Protein AF-A0A7C5GJJ8-F1 (afdb_monomer)

Secondary structure (DSSP, 8-state):
-TTHHHHHHHHHHHHHHHHHHHHHHHTTTPPP--HHHHHH-HHHHHHHTT--SHHHHHHHHHHTT----SSHHHHHHHHHHHHHHHHHHHHHSS-HHHHHHHHHHHHHHHHHHHHHHHHHHHHTT--HHHHHHHS----SS--HHHHHHHHH-SSHHHHHHHGGGSTTHHHHHHHHTTT-TT-HHHHHHHHHHHHHHHHHHHHHHTTTTTHHHHHHHHHHHHHHHHHHHHHHHHHTT--HHHHHHH----

Nearest PDB structures (foldseek):
  6m0s-assembly1_B  TM=6.388E-01  e=1.794E-02  Saccharomyces cerevisiae S288C
  6pe4-assembly1_D  TM=6.635E-01  e=3.041E-02  Saccharomyces cerevisiae S288C
  8eau-assembly1_d  TM=6.033E-01  e=2.235E-02  Saccharomyces cerevisiae
  8eat-assembly1_d  TM=5.951E-01  e=2.551E-02  Saccharomyces cerevisiae

Sequence (250 aa):
EISKPFVNAYINVLIVEELIKAIRSTLRGFYPDITVLKEISPEIAKNIENVREYGSLRTKLIESGIVIPEEPIEAERTLMMNAIEKLKESSRLVDERISNAITEFVLHYKDFNNILLILRGKALGLESSYIESLTLGEGMYLNKWMLHRLSEAGSIDEIMTELQGTPYGKELRNISTAKKGRDLSIIEAAIMRAFFKTIIALEHKYSLTVGPLLRYLISCRLELRNLRLMAYGIAEELPRERLMDLAIYG

Solvent-accessible surface area (backbone atoms only — not comparable to full-atom values): 13297 Å² total; per-residue (Å²): 116,71,59,48,52,43,53,56,23,49,52,45,40,54,52,42,51,48,49,43,49,28,48,58,27,12,74,70,61,32,60,34,80,41,75,66,35,51,76,80,38,45,70,62,26,68,65,41,52,87,35,34,43,49,70,60,40,49,52,45,34,40,77,72,73,44,82,65,60,89,51,66,70,55,24,45,42,50,45,50,45,54,28,51,50,42,40,57,53,19,28,75,71,32,56,73,86,39,18,58,60,47,49,52,47,51,22,48,50,37,35,53,50,36,52,54,49,40,55,48,31,55,75,70,68,52,56,38,71,58,37,44,71,61,47,79,60,66,27,72,81,34,41,69,70,51,46,47,53,50,25,61,40,92,43,73,69,49,37,52,56,70,34,50,89,44,78,44,14,68,43,46,56,66,36,56,78,65,78,53,67,79,43,64,65,46,51,54,31,28,49,50,39,25,49,50,50,52,41,52,55,46,17,68,76,30,59,93,57,51,15,56,58,53,41,48,58,52,47,55,52,44,50,54,51,41,53,52,51,50,55,50,31,64,76,67,68,52,55,68,68,60,53,58,58,50,47,69,78,133

Mean predicted aligned error: 4.07 Å

pLDDT: mean 92.64, std 7.67, range [53.31, 98.44]

Structure (mmCIF, N/CA/C/O backbone):
data_AF-A0A7C5GJJ8-F1
#
_entry.id   AF-A0A7C5GJJ8-F1
#
loop_
_atom_site.group_PDB
_atom_site.id
_atom_site.type_symbol
_atom_site.label_atom_id
_atom_site.label_alt_id
_atom_site.label_comp_id
_atom_site.label_asym_id
_atom_site.label_entity_id
_atom_site.label_seq_id
_atom_site.pdbx_PDB_ins_code
_atom_site.Cartn_x
_atom_site.Cartn_y
_atom_site.Cartn_z
_atom_site.occupancy
_atom_site.B_iso_or_equiv
_atom_site.auth_seq_id
_atom_site.auth_comp_id
_atom_site.auth_asym_id
_atom_site.auth_atom_id
_atom_site.pdbx_PDB_model_num
ATOM 1 N N . GLU A 1 1 ? 26.302 -2.331 -4.236 1.00 64.25 1 GLU A N 1
ATOM 2 C CA . GLU A 1 1 ? 26.245 -0.887 -3.903 1.00 64.25 1 GLU A CA 1
ATOM 3 C C . GLU A 1 1 ? 25.338 -0.084 -4.833 1.00 64.25 1 GLU A C 1
ATOM 5 O O . GLU A 1 1 ? 24.596 0.747 -4.333 1.00 64.25 1 GLU A O 1
ATOM 10 N N . ILE A 1 2 ? 25.312 -0.384 -6.138 1.00 71.31 2 ILE A N 1
ATOM 11 C CA . ILE A 1 2 ? 24.581 0.392 -7.159 1.00 71.31 2 ILE A CA 1
ATOM 12 C C . ILE A 1 2 ? 23.066 0.532 -6.886 1.00 71.31 2 ILE A C 1
ATOM 14 O O . ILE A 1 2 ? 22.493 1.585 -7.131 1.00 71.31 2 ILE A O 1
ATOM 18 N N . SER A 1 3 ? 22.402 -0.484 -6.325 1.00 83.69 3 SER A N 1
ATOM 19 C CA . SER A 1 3 ? 20.968 -0.429 -5.982 1.00 83.69 3 SER A CA 1
ATOM 20 C C . SER A 1 3 ? 20.676 0.006 -4.538 1.00 83.69 3 SER A C 1
ATOM 22 O O . SER A 1 3 ? 19.517 0.019 -4.126 1.00 83.69 3 SER A O 1
ATOM 24 N N . LYS A 1 4 ? 21.695 0.356 -3.740 1.00 89.75 4 LYS A N 1
ATOM 25 C CA . LYS A 1 4 ? 21.539 0.655 -2.303 1.00 89.75 4 LYS A CA 1
ATOM 26 C C . LYS A 1 4 ? 20.559 1.807 -2.022 1.00 89.75 4 LYS A C 1
ATOM 28 O O . LYS A 1 4 ? 19.727 1.629 -1.131 1.00 89.75 4 LYS A O 1
ATOM 33 N N . PRO A 1 5 ? 20.572 2.935 -2.767 1.00 92.88 5 PRO A N 1
ATOM 34 C CA . PRO A 1 5 ? 19.576 3.992 -2.579 1.00 92.88 5 PRO A CA 1
ATOM 35 C C . PRO A 1 5 ? 18.141 3.482 -2.758 1.00 92.88 5 PRO A C 1
ATOM 37 O O . PRO A 1 5 ? 17.268 3.793 -1.950 1.00 92.88 5 PRO A O 1
ATOM 40 N N . PHE A 1 6 ? 17.917 2.639 -3.770 1.00 93.19 6 PHE A N 1
ATOM 41 C CA . PHE A 1 6 ? 16.614 2.039 -4.045 1.00 93.19 6 PHE A CA 1
ATOM 42 C C . PHE A 1 6 ? 16.168 1.078 -2.944 1.00 93.19 6 PHE A C 1
ATOM 44 O O . PHE A 1 6 ? 15.039 1.170 -2.472 1.00 93.19 6 PHE A O 1
ATOM 51 N N . VAL A 1 7 ? 17.052 0.183 -2.492 1.00 93.19 7 VAL A N 1
ATOM 52 C CA . VAL A 1 7 ? 16.729 -0.768 -1.416 1.00 93.19 7 VAL A CA 1
ATOM 53 C C . VAL A 1 7 ? 16.360 -0.028 -0.129 1.00 93.19 7 VAL A C 1
ATOM 55 O O . VAL A 1 7 ? 15.365 -0.373 0.503 1.00 93.19 7 VAL A O 1
ATOM 58 N N . ASN A 1 8 ? 17.087 1.035 0.226 1.00 93.62 8 ASN A N 1
ATOM 59 C CA . ASN A 1 8 ? 16.765 1.859 1.395 1.00 93.62 8 ASN A CA 1
ATOM 60 C C . ASN A 1 8 ? 15.397 2.548 1.260 1.00 93.62 8 ASN A C 1
ATOM 62 O O . ASN A 1 8 ? 14.612 2.561 2.209 1.00 93.62 8 ASN A O 1
ATOM 66 N N . ALA A 1 9 ? 15.084 3.086 0.078 1.00 95.62 9 ALA A N 1
ATOM 67 C CA . ALA A 1 9 ? 13.770 3.662 -0.190 1.00 95.62 9 ALA A CA 1
ATOM 68 C C . ALA A 1 9 ? 12.658 2.598 -0.132 1.00 95.62 9 ALA A C 1
ATOM 70 O O . ALA A 1 9 ? 11.594 2.850 0.428 1.00 95.62 9 ALA A O 1
ATOM 71 N N . TYR A 1 10 ? 12.914 1.383 -0.620 1.00 95.62 10 TYR A N 1
ATOM 72 C CA . TYR A 1 10 ? 11.963 0.276 -0.540 1.00 95.62 10 TYR A CA 1
ATOM 73 C C . TYR A 1 10 ? 11.738 -0.213 0.901 1.00 95.62 10 TYR A C 1
ATOM 75 O O . TYR A 1 10 ? 10.608 -0.516 1.271 1.00 95.62 10 TYR A O 1
ATOM 83 N N . ILE A 1 11 ? 12.762 -0.219 1.761 1.00 94.88 11 ILE A N 1
ATOM 84 C CA . ILE A 1 11 ? 12.575 -0.478 3.201 1.00 94.88 11 ILE A CA 1
ATOM 85 C C . ILE A 1 11 ? 11.625 0.562 3.811 1.00 94.88 11 ILE A C 1
ATOM 87 O O . ILE A 1 11 ? 10.749 0.204 4.596 1.00 94.88 11 ILE A O 1
ATOM 91 N N . ASN A 1 12 ? 11.730 1.836 3.414 1.00 95.88 12 ASN A N 1
ATOM 92 C CA . ASN A 1 12 ? 10.794 2.860 3.874 1.00 95.88 12 ASN A CA 1
ATOM 93 C C . ASN A 1 12 ? 9.343 2.577 3.441 1.00 95.88 12 ASN A C 1
ATOM 95 O O . ASN A 1 12 ? 8.435 2.814 4.233 1.00 95.88 12 ASN A O 1
ATOM 99 N N . VAL A 1 13 ? 9.126 2.006 2.251 1.00 96.50 13 VAL A N 1
ATOM 100 C CA . VAL A 1 13 ? 7.798 1.535 1.813 1.00 96.50 13 VAL A CA 1
ATOM 101 C C . VAL A 1 13 ? 7.265 0.455 2.754 1.00 96.50 13 VAL A C 1
ATOM 103 O O . VAL A 1 13 ? 6.115 0.535 3.178 1.00 96.50 13 VAL A O 1
ATOM 106 N N . LEU A 1 14 ? 8.096 -0.526 3.127 1.00 95.56 14 LEU A N 1
ATOM 107 C CA . LEU A 1 14 ? 7.694 -1.581 4.064 1.00 95.56 14 LEU A CA 1
ATOM 108 C C . LEU A 1 14 ? 7.319 -1.003 5.436 1.00 95.56 14 LEU A C 1
ATOM 110 O O . LEU A 1 14 ? 6.287 -1.377 5.985 1.00 95.56 14 LEU A O 1
ATOM 114 N N . ILE A 1 15 ? 8.102 -0.051 5.957 1.00 96.62 15 ILE A N 1
ATOM 115 C CA . ILE A 1 15 ? 7.779 0.654 7.209 1.00 96.62 15 ILE A CA 1
ATOM 116 C C . ILE A 1 15 ? 6.424 1.357 7.088 1.00 96.62 15 ILE A C 1
ATOM 118 O O . ILE A 1 15 ? 5.562 1.178 7.945 1.00 96.62 15 ILE A O 1
ATOM 122 N N . VAL A 1 16 ? 6.217 2.133 6.020 1.00 97.25 16 VAL A N 1
ATOM 123 C CA . VAL A 1 16 ? 4.976 2.887 5.791 1.00 97.25 16 VAL A CA 1
ATOM 124 C C . VAL A 1 16 ? 3.757 1.977 5.737 1.00 97.25 16 VAL A C 1
ATOM 126 O O . VAL A 1 16 ? 2.710 2.318 6.278 1.00 97.25 16 VAL A O 1
ATOM 129 N N . GLU A 1 17 ? 3.870 0.797 5.148 1.00 95.38 17 GLU A N 1
ATOM 130 C CA . GLU A 1 17 ? 2.750 -0.138 5.099 1.00 95.38 17 GLU A CA 1
ATOM 131 C C . GLU A 1 17 ? 2.412 -0.771 6.434 1.00 95.38 17 GLU A C 1
ATOM 133 O O . GLU A 1 17 ? 1.234 -0.968 6.731 1.00 95.38 17 GLU A O 1
ATOM 138 N N . GLU A 1 18 ? 3.417 -1.096 7.242 1.00 96.44 18 GLU A N 1
ATOM 139 C CA . GLU A 1 18 ? 3.178 -1.565 8.603 1.00 96.44 18 GLU A CA 1
ATOM 140 C C . GLU A 1 18 ? 2.573 -0.443 9.462 1.00 96.44 18 GLU A C 1
ATOM 142 O O . GLU A 1 18 ? 1.653 -0.701 10.234 1.00 96.44 18 GLU A O 1
ATOM 147 N N . LEU A 1 19 ? 2.975 0.817 9.253 1.00 97.44 19 LEU A N 1
ATOM 148 C CA . LEU A 1 19 ? 2.332 1.974 9.885 1.00 97.44 19 LEU A CA 1
ATOM 149 C C . LEU A 1 19 ? 0.882 2.164 9.428 1.00 97.44 19 LEU A C 1
ATOM 151 O O . LEU A 1 19 ? 0.008 2.417 10.251 1.00 97.44 19 LEU A O 1
ATOM 155 N N . ILE A 1 20 ? 0.588 1.987 8.140 1.00 96.88 20 ILE A N 1
ATOM 156 C CA . ILE A 1 20 ? -0.785 2.021 7.624 1.00 96.88 20 ILE A CA 1
ATOM 157 C C . ILE A 1 20 ? -1.627 0.903 8.259 1.00 96.88 20 ILE A C 1
ATOM 159 O O . ILE A 1 20 ? -2.769 1.139 8.657 1.00 96.88 20 ILE A O 1
ATOM 163 N N . LYS A 1 21 ? -1.078 -0.309 8.414 1.00 95.19 21 LYS A N 1
ATOM 164 C CA . LYS A 1 21 ? -1.749 -1.394 9.150 1.00 95.19 21 LYS A CA 1
ATOM 165 C C . LYS A 1 21 ? -1.971 -1.015 10.616 1.00 95.19 21 LYS A C 1
ATOM 167 O O . LYS A 1 21 ? -3.066 -1.241 11.118 1.00 95.19 21 LYS A O 1
ATOM 172 N N . ALA A 1 22 ? -0.994 -0.385 11.270 1.00 96.69 22 ALA A N 1
ATOM 173 C CA . ALA A 1 22 ? -1.119 0.109 12.641 1.00 96.69 22 ALA A CA 1
ATOM 174 C C . ALA A 1 22 ? -2.237 1.157 12.784 1.00 96.69 22 ALA A C 1
ATOM 176 O O . ALA A 1 22 ? -3.061 1.056 13.695 1.00 96.69 22 ALA A O 1
ATOM 177 N N . ILE A 1 23 ? -2.335 2.108 11.848 1.00 96.94 23 ILE A N 1
ATOM 178 C CA . ILE A 1 23 ? -3.442 3.076 11.785 1.00 96.94 23 ILE A CA 1
ATOM 179 C C . ILE A 1 23 ? -4.774 2.324 11.697 1.00 96.94 23 ILE A C 1
ATOM 181 O O . ILE A 1 23 ? -5.660 2.523 12.521 1.00 96.94 23 ILE A O 1
ATOM 185 N N . ARG A 1 24 ? -4.904 1.383 10.758 1.00 94.75 24 ARG A N 1
ATOM 186 C CA . ARG A 1 24 ? -6.147 0.615 10.570 1.00 94.75 24 ARG A CA 1
ATOM 187 C C . ARG A 1 24 ? -6.518 -0.245 11.784 1.00 94.75 24 ARG A C 1
ATOM 189 O O . ARG A 1 24 ? -7.706 -0.376 12.073 1.00 94.75 24 ARG A O 1
ATOM 196 N N . SER A 1 25 ? -5.542 -0.817 12.488 1.00 94.44 25 SER A N 1
ATOM 197 C CA . SER A 1 25 ? -5.773 -1.585 13.719 1.00 94.44 25 SER A CA 1
ATOM 198 C C . SER A 1 25 ? -6.254 -0.697 14.865 1.00 94.44 25 SER A C 1
ATOM 200 O O . SER A 1 25 ? -7.237 -1.034 15.524 1.00 94.44 25 SER A O 1
ATOM 202 N N . THR A 1 26 ? -5.626 0.465 15.061 1.00 96.19 26 THR A N 1
ATOM 203 C CA . THR A 1 26 ? -5.994 1.403 16.137 1.00 96.19 26 THR A CA 1
ATOM 204 C C . THR A 1 26 ? -7.353 2.064 15.908 1.00 96.19 26 THR A C 1
ATOM 206 O O . THR A 1 26 ? -8.095 2.285 16.858 1.00 96.19 26 THR A O 1
ATOM 209 N N . LEU A 1 27 ? -7.770 2.272 14.655 1.00 94.75 27 LEU A N 1
ATOM 210 C CA . LEU A 1 27 ? -9.148 2.689 14.343 1.00 94.75 27 LEU A CA 1
ATOM 211 C C . LEU A 1 27 ? -10.211 1.671 14.780 1.00 94.75 27 LEU A C 1
ATOM 213 O O . LEU A 1 27 ? -11.377 2.020 14.931 1.00 94.75 27 LEU A O 1
ATOM 217 N N . ARG A 1 28 ? -9.817 0.412 14.977 1.00 93.19 28 ARG A N 1
ATOM 218 C CA . ARG A 1 28 ? -10.679 -0.673 15.458 1.00 93.19 28 ARG A CA 1
ATOM 219 C C . ARG A 1 28 ? -10.450 -0.991 16.942 1.00 93.19 28 ARG A C 1
ATOM 221 O O . ARG A 1 28 ? -11.010 -1.960 17.440 1.00 93.19 28 ARG A O 1
ATOM 228 N N . GLY A 1 29 ? -9.614 -0.215 17.639 1.00 92.94 29 GLY A N 1
ATOM 229 C CA . GLY A 1 29 ? -9.264 -0.436 19.046 1.00 92.94 29 GLY A CA 1
ATOM 230 C C . GLY A 1 29 ? -8.304 -1.608 19.298 1.00 92.94 29 GLY A C 1
ATOM 231 O O . GLY A 1 29 ? -8.137 -2.026 20.446 1.00 92.94 29 GLY A O 1
ATOM 232 N N . PHE A 1 30 ? -7.672 -2.150 18.252 1.00 93.19 30 PHE A N 1
ATOM 233 C CA . PHE A 1 30 ? -6.700 -3.238 18.363 1.00 93.19 30 PHE A CA 1
ATOM 234 C C . PHE A 1 30 ? -5.267 -2.714 18.458 1.00 93.19 30 PHE A C 1
ATOM 236 O O . PHE A 1 30 ? -4.933 -1.657 17.919 1.00 93.19 30 PHE A O 1
ATOM 243 N N . TYR A 1 31 ? -4.399 -3.505 19.089 1.00 93.44 31 TYR A N 1
ATOM 244 C CA . TYR A 1 31 ? -2.962 -3.261 19.046 1.00 93.44 31 TYR A CA 1
ATOM 245 C C . TYR A 1 31 ? -2.400 -3.495 17.633 1.00 93.44 31 TYR A C 1
ATOM 247 O O . TYR A 1 31 ? -2.818 -4.441 16.955 1.00 93.44 31 TYR A O 1
ATOM 255 N N . PRO A 1 32 ? -1.438 -2.674 17.182 1.00 93.56 32 PRO A N 1
ATOM 256 C CA . PRO A 1 32 ? -0.697 -2.923 15.954 1.00 93.56 32 PRO A CA 1
ATOM 257 C C . PRO A 1 32 ? 0.078 -4.248 15.989 1.00 93.56 32 PRO A C 1
ATOM 259 O O . PRO A 1 32 ? 0.754 -4.555 16.970 1.00 93.56 32 PRO A O 1
ATOM 262 N N . ASP A 1 33 ? 0.065 -4.995 14.881 1.00 91.50 33 ASP A N 1
ATOM 263 C CA . ASP A 1 33 ? 1.078 -6.031 14.647 1.00 91.50 33 ASP A CA 1
ATOM 264 C C . ASP A 1 33 ? 2.407 -5.344 14.313 1.00 91.50 33 ASP A C 1
ATOM 266 O O . ASP A 1 33 ? 2.582 -4.789 13.229 1.00 91.50 33 ASP A O 1
ATOM 270 N N . ILE A 1 34 ? 3.343 -5.383 15.257 1.00 92.88 34 ILE A N 1
ATOM 271 C CA . ILE A 1 34 ? 4.669 -4.772 15.121 1.00 92.88 34 ILE A CA 1
ATOM 272 C C . ILE A 1 34 ? 5.764 -5.776 14.752 1.00 92.88 34 ILE A C 1
ATOM 274 O O . ILE A 1 34 ? 6.936 -5.410 14.762 1.00 92.88 34 ILE A O 1
ATOM 278 N N . THR A 1 35 ? 5.421 -7.031 14.442 1.00 91.94 35 THR A N 1
ATOM 279 C CA . THR A 1 35 ? 6.397 -8.114 14.211 1.00 91.94 35 THR A CA 1
ATOM 280 C C . THR A 1 35 ? 7.456 -7.715 13.185 1.00 91.94 35 THR A C 1
ATOM 282 O O . THR A 1 35 ? 8.645 -7.878 13.426 1.00 91.94 35 THR A O 1
ATOM 285 N N . VAL A 1 36 ? 7.035 -7.115 12.069 1.00 92.38 36 VAL A N 1
ATOM 286 C CA . VAL A 1 36 ? 7.952 -6.648 11.020 1.00 92.38 36 VAL A CA 1
ATOM 287 C C . VAL A 1 36 ? 8.700 -5.391 11.451 1.00 92.38 36 VAL A C 1
ATOM 289 O O . VAL A 1 36 ? 9.905 -5.289 11.236 1.00 92.38 36 VAL A O 1
ATOM 292 N N . LEU A 1 37 ? 8.006 -4.437 12.081 1.00 94.19 37 LEU A N 1
ATOM 293 C CA . LEU A 1 37 ? 8.613 -3.183 12.527 1.00 94.19 37 LEU A CA 1
ATOM 294 C C . LEU A 1 37 ? 9.723 -3.415 13.553 1.00 94.19 37 LEU A C 1
ATOM 296 O O . LEU A 1 37 ? 10.705 -2.686 13.518 1.00 94.19 37 LEU A O 1
ATOM 300 N N . LYS A 1 38 ? 9.627 -4.438 14.410 1.00 95.69 38 LYS A N 1
ATOM 301 C CA . LYS A 1 38 ? 10.704 -4.792 15.349 1.00 95.69 38 LYS A CA 1
ATOM 302 C C . LYS A 1 38 ? 12.035 -5.069 14.651 1.00 95.69 38 LYS A C 1
ATOM 304 O O . LYS A 1 38 ? 13.068 -4.739 15.216 1.00 95.69 38 LYS A O 1
ATOM 309 N N . GLU A 1 39 ? 12.004 -5.616 13.438 1.00 94.31 39 GLU A N 1
ATOM 310 C CA . GLU A 1 39 ? 13.207 -5.944 12.668 1.00 94.31 39 GLU A CA 1
ATOM 311 C C . GLU A 1 39 ? 13.705 -4.758 11.831 1.00 94.31 39 GLU A C 1
ATOM 313 O O . GLU A 1 39 ? 14.904 -4.501 11.759 1.00 94.31 39 GLU A O 1
ATOM 318 N N . ILE A 1 40 ? 12.794 -4.011 11.193 1.00 93.44 40 ILE A N 1
ATOM 319 C CA . ILE A 1 40 ? 13.173 -2.968 10.218 1.00 93.44 40 ILE A CA 1
ATOM 320 C C . ILE A 1 40 ? 13.183 -1.543 10.789 1.00 93.44 40 ILE A C 1
ATOM 322 O O . ILE A 1 40 ? 13.779 -0.647 10.194 1.00 93.44 40 ILE A O 1
ATOM 326 N N . SER A 1 41 ? 12.508 -1.307 11.915 1.00 95.06 41 SER A N 1
ATOM 327 C CA . SER A 1 41 ? 12.483 -0.026 12.628 1.00 95.06 41 SER A CA 1
ATOM 328 C C . SER A 1 41 ? 12.140 -0.216 14.121 1.00 95.06 41 SER A C 1
ATOM 330 O O . SER A 1 41 ? 11.032 0.116 14.561 1.00 95.06 41 SER A O 1
ATOM 332 N N . PRO A 1 42 ? 13.083 -0.753 14.923 1.00 95.19 42 PRO A N 1
ATOM 333 C CA . PRO A 1 42 ? 12.829 -1.120 16.319 1.00 95.19 42 PRO A CA 1
ATOM 334 C C . PRO A 1 42 ? 12.368 0.054 17.195 1.00 95.19 42 PRO A C 1
ATOM 336 O O . PRO A 1 42 ? 11.550 -0.122 18.097 1.00 95.19 42 PRO A O 1
ATOM 339 N N . GLU A 1 43 ? 12.878 1.257 16.923 1.00 93.94 43 GLU A N 1
ATOM 340 C CA . GLU A 1 43 ? 12.522 2.482 17.646 1.00 93.94 43 GLU A CA 1
ATOM 341 C C . GLU A 1 43 ? 11.039 2.832 17.470 1.00 93.94 43 GLU A C 1
ATOM 343 O O . GLU A 1 43 ? 10.319 3.002 18.454 1.00 93.94 43 GLU A O 1
ATOM 348 N N . ILE A 1 44 ? 10.555 2.837 16.223 1.00 94.69 44 ILE A N 1
ATOM 349 C CA . ILE A 1 44 ? 9.139 3.067 15.920 1.00 94.69 44 ILE A CA 1
ATOM 350 C C . ILE A 1 44 ? 8.286 1.958 16.536 1.00 94.69 44 ILE A C 1
ATOM 352 O O . ILE A 1 44 ? 7.267 2.253 17.158 1.00 94.69 44 ILE A O 1
ATOM 356 N N . ALA A 1 45 ? 8.708 0.693 16.403 1.00 95.19 45 ALA A N 1
ATOM 357 C CA . ALA A 1 45 ? 7.983 -0.452 16.950 1.00 95.19 45 ALA A CA 1
ATOM 358 C C . ALA A 1 45 ? 7.732 -0.297 18.456 1.00 95.19 45 ALA A C 1
ATOM 360 O O . ALA A 1 45 ? 6.594 -0.420 18.902 1.00 95.19 45 ALA A O 1
ATOM 361 N N . LYS A 1 46 ? 8.778 0.049 19.218 1.00 94.62 46 LYS A N 1
ATOM 362 C CA . LYS A 1 46 ? 8.701 0.270 20.667 1.00 94.62 46 LYS A CA 1
ATOM 363 C C . LYS A 1 46 ? 7.746 1.408 21.031 1.00 94.62 46 LYS A C 1
ATOM 365 O O . LYS A 1 46 ? 7.007 1.300 22.006 1.00 94.62 46 LYS A O 1
ATOM 370 N N . ASN A 1 47 ? 7.739 2.489 20.253 1.00 93.31 47 ASN A N 1
ATOM 371 C CA . ASN A 1 47 ? 6.915 3.662 20.546 1.00 93.31 47 ASN A CA 1
ATOM 372 C C . ASN A 1 47 ? 5.414 3.410 20.335 1.00 93.31 47 ASN A C 1
ATOM 374 O O . ASN A 1 47 ? 4.599 4.064 20.986 1.00 93.31 47 ASN A O 1
ATOM 378 N N . ILE A 1 48 ? 5.040 2.475 19.453 1.00 94.38 48 ILE A N 1
ATOM 379 C CA . ILE A 1 48 ? 3.637 2.243 19.071 1.00 94.38 48 ILE A CA 1
ATOM 380 C C . ILE A 1 48 ? 3.042 0.924 19.592 1.00 94.38 48 ILE A C 1
ATOM 382 O O . ILE A 1 48 ? 1.837 0.722 19.459 1.00 94.38 48 ILE A O 1
ATOM 386 N N . GLU A 1 49 ? 3.843 0.035 20.191 1.00 93.38 49 GLU A N 1
ATOM 387 C CA . GLU A 1 49 ? 3.434 -1.340 20.539 1.00 93.38 49 GLU A CA 1
ATOM 388 C C . GLU A 1 49 ? 2.198 -1.427 21.448 1.00 93.38 49 GLU A C 1
ATOM 390 O O . GLU A 1 49 ? 1.366 -2.317 21.292 1.00 93.38 49 GLU A O 1
ATOM 395 N N . ASN A 1 50 ? 2.053 -0.473 22.372 1.00 93.31 50 ASN A N 1
ATOM 396 C CA . ASN A 1 50 ? 0.987 -0.455 23.376 1.00 93.31 50 ASN A CA 1
ATOM 397 C C . ASN A 1 50 ? -0.124 0.553 23.052 1.00 93.31 50 ASN A C 1
ATOM 399 O O . ASN A 1 50 ? -0.936 0.886 23.917 1.00 93.31 50 ASN A O 1
ATOM 403 N N . VAL A 1 51 ? -0.170 1.057 21.821 1.00 94.31 51 VAL A N 1
ATOM 404 C CA . VAL A 1 51 ? -1.140 2.070 21.415 1.00 94.31 51 VAL A CA 1
ATOM 405 C C . VAL A 1 51 ? -2.380 1.413 20.816 1.00 94.31 51 VAL A C 1
ATOM 407 O O . VAL A 1 51 ? -2.267 0.595 19.910 1.00 94.31 51 VAL A O 1
ATOM 410 N N . ARG A 1 52 ? -3.571 1.788 21.298 1.00 94.31 52 ARG A N 1
ATOM 411 C CA . ARG A 1 52 ? -4.859 1.287 20.775 1.00 94.31 52 ARG A CA 1
ATOM 412 C C . ARG A 1 52 ? -5.710 2.341 20.079 1.00 94.31 52 ARG A C 1
ATOM 414 O O . ARG A 1 52 ? -6.659 1.980 19.400 1.00 94.31 52 ARG A O 1
ATOM 421 N N . GLU A 1 53 ? -5.375 3.617 20.237 1.00 96.56 53 GLU A N 1
ATOM 422 C CA . GLU A 1 53 ? -6.149 4.736 19.702 1.00 96.56 53 GLU A CA 1
ATOM 423 C C . GLU A 1 53 ? -5.325 5.523 18.689 1.00 96.56 53 GLU A C 1
ATOM 425 O O . GLU A 1 53 ? -4.140 5.796 18.903 1.00 96.56 53 GLU A O 1
ATOM 430 N N . TYR A 1 54 ? -5.969 5.928 17.594 1.00 96.62 54 TYR A N 1
ATOM 431 C CA . TYR A 1 54 ? -5.306 6.661 16.518 1.00 96.62 54 TYR A CA 1
ATOM 432 C C . TYR A 1 54 ? -4.703 7.994 16.995 1.00 96.62 54 TYR A C 1
ATOM 434 O O . TYR A 1 54 ? -3.582 8.326 16.617 1.00 96.62 54 TYR A O 1
ATOM 442 N N . GLY A 1 55 ? -5.393 8.732 17.873 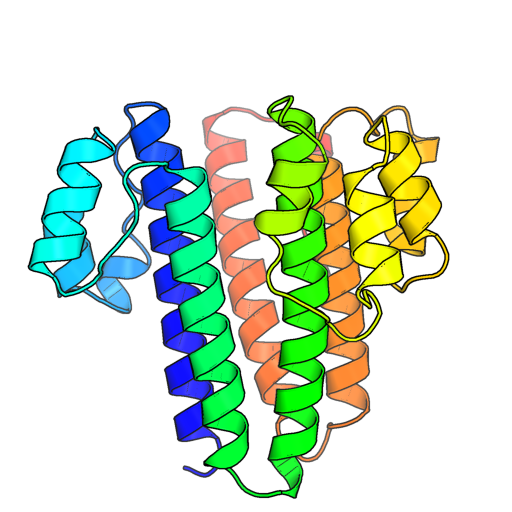1.00 95.94 55 GLY A N 1
ATOM 443 C CA . GLY A 1 55 ? -4.882 9.996 18.416 1.00 95.94 55 GLY A CA 1
ATOM 444 C C . GLY A 1 55 ? -3.556 9.819 19.164 1.00 95.94 55 GLY A C 1
ATOM 445 O O . GLY A 1 55 ? -2.595 10.544 18.913 1.00 95.94 55 GLY A O 1
ATOM 446 N N . SER A 1 56 ? -3.460 8.795 20.018 1.00 96.12 56 SER A N 1
ATOM 447 C CA . SER A 1 56 ? -2.210 8.446 20.702 1.00 96.12 56 SER A CA 1
ATOM 448 C C . SER A 1 56 ? -1.135 7.956 19.730 1.00 96.12 56 SER A C 1
ATOM 450 O O . SER A 1 56 ? 0.033 8.311 19.889 1.00 96.12 56 SER A O 1
ATOM 452 N N . LEU A 1 57 ? -1.517 7.179 18.706 1.00 96.69 57 LEU A N 1
ATOM 453 C CA . LEU A 1 57 ? -0.591 6.681 17.683 1.00 96.69 57 LEU A CA 1
ATOM 454 C C . LEU A 1 57 ? 0.040 7.852 16.939 1.00 96.69 57 LEU A C 1
ATOM 456 O O . LEU A 1 57 ? 1.258 7.915 16.796 1.00 96.69 57 LEU A O 1
ATOM 460 N N . ARG A 1 58 ? -0.789 8.812 16.535 1.00 97.44 58 ARG A N 1
ATOM 461 C CA . ARG A 1 58 ? -0.362 10.046 15.891 1.00 97.44 58 ARG A CA 1
ATOM 462 C C . ARG A 1 58 ? 0.634 10.818 16.749 1.00 97.44 58 ARG A C 1
ATOM 464 O O . ARG A 1 58 ? 1.687 11.182 16.238 1.00 97.44 58 ARG A O 1
ATOM 471 N N . THR A 1 59 ? 0.357 11.018 18.037 1.00 96.62 59 THR A N 1
ATOM 472 C CA . THR A 1 59 ? 1.300 11.693 18.947 1.00 96.62 59 THR A CA 1
ATOM 473 C C . THR A 1 59 ? 2.649 10.973 18.991 1.00 96.62 59 THR A C 1
ATOM 475 O O . THR A 1 59 ? 3.687 11.611 18.833 1.00 96.62 59 THR A O 1
ATOM 478 N N . LYS A 1 60 ? 2.651 9.638 19.111 1.00 96.38 60 LYS A N 1
ATOM 479 C CA . LYS A 1 60 ? 3.885 8.833 19.121 1.00 96.38 60 LYS A CA 1
ATOM 480 C C . LYS A 1 60 ? 4.659 8.868 17.806 1.00 96.38 60 LYS A C 1
ATOM 482 O O . LYS A 1 60 ? 5.891 8.881 17.817 1.00 96.38 60 LYS A O 1
ATOM 487 N N . LEU A 1 61 ? 3.962 8.923 16.676 1.00 95.81 61 LEU A N 1
ATOM 488 C CA . LEU A 1 61 ? 4.599 9.076 15.370 1.00 95.81 61 LEU A CA 1
ATOM 489 C C . LEU A 1 61 ? 5.217 10.469 15.206 1.00 95.81 61 LEU A C 1
ATOM 491 O O . LEU A 1 61 ? 6.357 10.560 14.756 1.00 95.81 61 LEU A O 1
ATOM 495 N N . ILE A 1 62 ? 4.537 11.526 15.661 1.00 95.38 62 ILE A N 1
ATOM 496 C CA . ILE A 1 62 ? 5.070 12.897 15.646 1.00 95.38 62 ILE A CA 1
ATOM 497 C C . ILE A 1 62 ? 6.323 13.008 16.525 1.00 95.38 62 ILE A C 1
ATOM 499 O O . ILE A 1 62 ? 7.321 13.570 16.077 1.00 95.38 62 ILE A O 1
ATOM 503 N N . GLU A 1 63 ? 6.314 12.426 17.731 1.00 93.56 63 GLU A N 1
ATOM 504 C CA . GLU A 1 63 ? 7.499 12.334 18.607 1.00 93.56 63 GLU A CA 1
ATOM 505 C C . GLU A 1 63 ? 8.679 11.634 17.909 1.00 93.56 63 GLU A C 1
ATOM 507 O O . GLU A 1 63 ? 9.833 11.994 18.127 1.00 93.56 63 GLU A O 1
ATOM 512 N N . SER A 1 64 ? 8.387 10.673 17.027 1.00 91.50 64 SER A N 1
ATOM 513 C CA . SER A 1 64 ? 9.378 9.933 16.233 1.00 91.50 64 SER A CA 1
ATOM 514 C C . SER A 1 64 ? 9.760 10.646 14.920 1.00 91.50 64 SER A C 1
ATOM 516 O O . SER A 1 64 ? 10.397 10.050 14.053 1.00 91.50 64 SER A O 1
ATOM 518 N N . GLY A 1 65 ? 9.343 11.904 14.729 1.00 92.75 65 GLY A N 1
ATOM 519 C CA . GLY A 1 65 ? 9.630 12.705 13.533 1.00 92.75 65 GLY A CA 1
ATOM 520 C C . GLY A 1 65 ? 8.748 12.401 12.315 1.00 92.75 65 GLY A C 1
ATOM 521 O O . GLY A 1 65 ? 9.021 12.894 11.221 1.00 92.75 65 GLY A O 1
ATOM 522 N N . ILE A 1 66 ? 7.688 11.604 12.475 1.00 94.75 66 ILE A N 1
ATOM 523 C CA . ILE A 1 66 ? 6.741 11.248 11.413 1.00 94.75 66 ILE A CA 1
ATOM 524 C C . ILE A 1 66 ? 5.462 12.063 11.596 1.00 94.75 66 ILE A C 1
ATOM 526 O O . ILE A 1 66 ? 4.580 11.727 12.385 1.00 94.75 66 ILE A O 1
ATOM 530 N N . VAL A 1 67 ? 5.355 13.151 10.837 1.00 94.38 67 VAL A N 1
ATOM 531 C CA . VAL A 1 67 ? 4.186 14.033 10.874 1.00 94.38 67 VAL A CA 1
ATOM 532 C C . VAL A 1 67 ? 3.072 13.458 10.007 1.00 94.38 67 VAL A C 1
ATOM 534 O O . VAL A 1 67 ? 3.264 13.228 8.813 1.00 94.38 67 VAL A O 1
ATOM 537 N N . ILE A 1 68 ? 1.898 13.261 10.609 1.00 96.06 68 ILE A N 1
ATOM 538 C CA . ILE A 1 68 ? 0.686 12.821 9.912 1.00 96.06 68 ILE A CA 1
ATOM 539 C C . ILE A 1 68 ? -0.530 13.700 10.276 1.00 96.06 68 ILE A C 1
ATOM 541 O O . ILE A 1 68 ? -0.615 14.190 11.411 1.00 96.06 68 ILE A O 1
ATOM 545 N N . PRO A 1 69 ? -1.467 13.921 9.333 1.00 96.25 69 PRO A N 1
ATOM 546 C CA . PRO A 1 69 ? -2.749 14.595 9.562 1.00 96.25 69 PRO A CA 1
ATOM 547 C C . PRO A 1 69 ? -3.607 14.007 10.691 1.00 96.25 69 PRO A C 1
ATOM 549 O O . PRO A 1 69 ? -3.371 12.898 11.170 1.00 96.25 69 PRO A O 1
ATOM 552 N N . GLU A 1 70 ? -4.612 14.767 11.126 1.00 95.31 70 GLU A N 1
ATOM 553 C CA . GLU A 1 70 ? -5.613 14.296 12.097 1.00 95.31 70 GLU A CA 1
ATOM 554 C C . GLU A 1 70 ? -6.597 13.306 11.476 1.00 95.31 70 GLU A C 1
ATOM 556 O O . GLU A 1 70 ? -6.996 12.356 12.139 1.00 95.31 70 GLU A O 1
ATOM 561 N N . GLU A 1 71 ? -6.927 13.465 10.196 1.00 94.94 71 GLU A N 1
ATOM 562 C CA . GLU A 1 71 ? -7.791 12.519 9.501 1.00 94.94 71 GLU A CA 1
ATOM 563 C C . GLU A 1 71 ? -7.016 11.241 9.125 1.00 94.94 71 GLU A C 1
ATOM 565 O O . GLU A 1 71 ? -6.009 11.315 8.410 1.00 94.94 71 GLU A O 1
ATOM 570 N N . PRO A 1 72 ? -7.458 10.040 9.554 1.00 95.44 72 PRO A N 1
ATOM 571 C CA . PRO A 1 72 ? -6.698 8.806 9.348 1.00 95.44 72 PRO A CA 1
ATOM 572 C C . PRO A 1 72 ? -6.460 8.457 7.877 1.00 95.44 72 PRO A C 1
ATOM 574 O O . PRO A 1 72 ? -5.398 7.949 7.521 1.00 95.44 72 PRO A O 1
ATOM 577 N N . ILE A 1 73 ? -7.431 8.733 6.999 1.00 94.81 73 ILE A N 1
ATOM 578 C CA . ILE A 1 73 ? -7.279 8.466 5.563 1.00 94.81 73 ILE A CA 1
ATOM 579 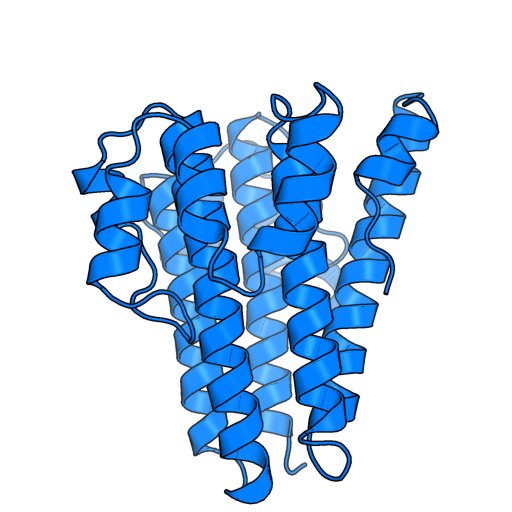C C . ILE A 1 73 ? -6.230 9.386 4.923 1.00 94.81 73 ILE A C 1
ATOM 581 O O . ILE A 1 73 ? -5.438 8.940 4.090 1.00 94.81 73 ILE A O 1
ATOM 585 N N . GLU A 1 74 ? -6.157 10.641 5.368 1.00 96.44 74 GLU A N 1
ATOM 586 C CA . GLU A 1 74 ? -5.130 11.589 4.938 1.00 96.44 74 GLU A CA 1
ATOM 587 C C . GLU A 1 74 ? -3.757 11.223 5.497 1.00 96.44 74 GLU A C 1
ATOM 589 O O . GLU A 1 74 ? -2.746 11.401 4.814 1.00 96.44 74 GLU A O 1
ATOM 594 N N . ALA A 1 75 ? -3.701 10.658 6.704 1.00 97.38 75 ALA A N 1
ATOM 595 C CA . ALA A 1 75 ? -2.477 10.102 7.264 1.00 97.38 75 ALA A CA 1
ATOM 596 C C . ALA A 1 75 ? -1.938 8.930 6.454 1.00 97.38 75 ALA A C 1
ATOM 598 O O . ALA A 1 75 ? -0.759 8.935 6.093 1.00 97.38 75 ALA A O 1
ATOM 599 N N . GLU A 1 76 ? -2.788 7.968 6.092 1.00 97.06 76 GLU A N 1
ATOM 600 C CA . GLU A 1 76 ? -2.378 6.869 5.217 1.00 97.06 76 GLU A CA 1
ATOM 601 C C . GLU A 1 76 ? -1.862 7.380 3.866 1.00 97.06 76 GLU A C 1
ATOM 603 O O . GLU A 1 76 ? -0.799 6.953 3.407 1.00 97.06 76 GLU A O 1
ATOM 608 N N . ARG A 1 77 ? -2.572 8.340 3.259 1.00 97.00 77 ARG A N 1
ATOM 609 C CA . ARG A 1 77 ? -2.143 8.991 2.017 1.00 97.00 77 ARG A CA 1
ATOM 610 C C . ARG A 1 77 ? -0.788 9.677 2.175 1.00 97.00 77 ARG A C 1
ATOM 612 O O . ARG A 1 77 ? 0.082 9.491 1.330 1.00 97.00 77 ARG A O 1
ATOM 619 N N . THR A 1 78 ? -0.610 10.470 3.228 1.00 97.88 78 THR A N 1
ATOM 620 C CA . THR A 1 78 ? 0.617 11.241 3.478 1.00 97.88 78 THR A CA 1
ATOM 621 C C . THR A 1 78 ? 1.818 10.315 3.626 1.00 97.88 78 THR A C 1
ATOM 623 O O . THR A 1 78 ? 2.849 10.527 2.990 1.00 97.88 78 THR A O 1
ATOM 626 N N . LEU A 1 79 ? 1.670 9.237 4.401 1.00 97.88 79 LEU A N 1
ATOM 627 C CA . LEU A 1 79 ? 2.717 8.229 4.553 1.00 97.88 79 LEU A CA 1
ATOM 628 C C . LEU A 1 79 ? 3.069 7.577 3.210 1.00 97.88 79 LEU A C 1
ATOM 630 O O . LEU A 1 79 ? 4.247 7.482 2.863 1.00 97.88 79 LEU A O 1
ATOM 634 N N . MET A 1 80 ? 2.060 7.161 2.438 1.00 97.94 80 MET A N 1
ATOM 635 C CA . MET A 1 80 ? 2.279 6.523 1.138 1.00 97.94 80 MET A CA 1
ATOM 636 C C . MET A 1 80 ? 2.931 7.475 0.131 1.00 97.94 80 MET A C 1
ATOM 638 O O . MET A 1 80 ? 3.849 7.078 -0.586 1.00 97.94 80 MET A O 1
ATOM 642 N N . MET A 1 81 ? 2.506 8.739 0.094 1.00 97.31 81 MET A N 1
ATOM 643 C CA . MET A 1 81 ? 3.079 9.727 -0.815 1.00 97.31 81 MET A CA 1
ATOM 644 C C . MET A 1 81 ? 4.549 10.002 -0.492 1.00 97.31 81 MET A C 1
ATOM 646 O O . MET A 1 81 ? 5.378 9.941 -1.396 1.00 97.31 81 MET A O 1
ATOM 650 N N . ASN A 1 82 ? 4.897 10.152 0.790 1.00 96.75 82 ASN A N 1
ATOM 651 C CA . ASN A 1 82 ? 6.288 10.301 1.226 1.00 96.75 82 ASN A CA 1
ATOM 652 C C . ASN A 1 82 ? 7.157 9.092 0.827 1.00 96.75 82 ASN A C 1
ATOM 654 O O . ASN A 1 82 ? 8.305 9.257 0.410 1.00 96.75 82 ASN A O 1
ATOM 658 N N . ALA A 1 83 ? 6.628 7.866 0.926 1.00 97.25 83 ALA A N 1
ATOM 659 C CA . ALA A 1 83 ? 7.348 6.666 0.488 1.00 97.25 83 ALA A CA 1
ATOM 660 C C . ALA A 1 83 ? 7.567 6.644 -1.035 1.00 97.25 83 ALA A C 1
ATOM 662 O O . ALA A 1 83 ? 8.652 6.300 -1.507 1.00 97.25 83 ALA A O 1
ATOM 663 N N . ILE A 1 84 ? 6.554 7.037 -1.812 1.00 97.38 84 ILE A N 1
ATOM 664 C CA . ILE A 1 84 ? 6.630 7.126 -3.277 1.00 97.38 84 ILE A CA 1
ATOM 665 C C . ILE A 1 84 ? 7.625 8.203 -3.716 1.00 97.38 84 ILE A C 1
ATOM 667 O O . ILE A 1 84 ? 8.390 7.980 -4.655 1.00 97.38 84 ILE A O 1
ATOM 671 N N . GLU A 1 85 ? 7.653 9.345 -3.033 1.00 96.56 85 GLU A N 1
ATOM 672 C CA . GLU A 1 85 ? 8.627 10.407 -3.282 1.00 96.56 85 GLU A CA 1
ATOM 673 C C . GLU A 1 85 ? 10.054 9.917 -3.035 1.00 96.56 85 GLU A C 1
ATOM 675 O O . GLU A 1 85 ? 10.891 10.036 -3.928 1.00 96.56 85 GLU A O 1
ATOM 680 N N . LYS A 1 86 ? 10.313 9.236 -1.912 1.00 96.62 86 LYS A N 1
ATOM 681 C CA . LYS A 1 86 ? 11.625 8.627 -1.633 1.00 96.62 86 LYS A CA 1
ATOM 682 C C . LYS A 1 86 ? 12.030 7.578 -2.667 1.00 96.62 86 LYS A C 1
ATOM 684 O O . LYS A 1 86 ? 13.191 7.531 -3.075 1.00 96.62 86 LYS A O 1
ATOM 689 N N . LEU A 1 87 ? 11.096 6.741 -3.129 1.00 95.56 87 LEU A N 1
ATOM 690 C CA . LEU A 1 87 ? 11.368 5.803 -4.224 1.00 95.56 87 LEU A CA 1
ATOM 691 C C . LEU A 1 87 ? 11.747 6.544 -5.513 1.00 95.56 87 LEU A C 1
ATOM 693 O O . LEU A 1 87 ? 12.713 6.167 -6.178 1.00 95.56 87 LEU A O 1
ATOM 697 N N . LYS A 1 88 ? 11.020 7.609 -5.858 1.00 95.25 88 LYS A N 1
ATOM 698 C CA . LYS A 1 88 ? 11.303 8.436 -7.037 1.00 95.25 88 LYS A CA 1
ATOM 699 C C . LYS A 1 88 ? 12.650 9.151 -6.923 1.00 95.25 88 LYS A C 1
ATOM 701 O O . LYS A 1 88 ? 13.381 9.231 -7.901 1.00 95.25 88 LYS A O 1
ATOM 706 N N . GLU A 1 89 ? 13.003 9.657 -5.749 1.00 95.50 89 GLU A N 1
ATOM 707 C CA . GLU A 1 89 ? 14.318 10.251 -5.499 1.00 95.50 89 GLU A CA 1
ATOM 708 C C . GLU A 1 89 ? 15.429 9.216 -5.642 1.00 95.50 89 GLU A C 1
ATOM 710 O O . GLU A 1 89 ? 16.451 9.497 -6.266 1.00 95.50 89 GLU A O 1
ATOM 715 N N . SER A 1 90 ? 15.204 7.990 -5.160 1.00 94.31 90 SER A N 1
ATOM 716 C CA . SER A 1 90 ? 16.182 6.910 -5.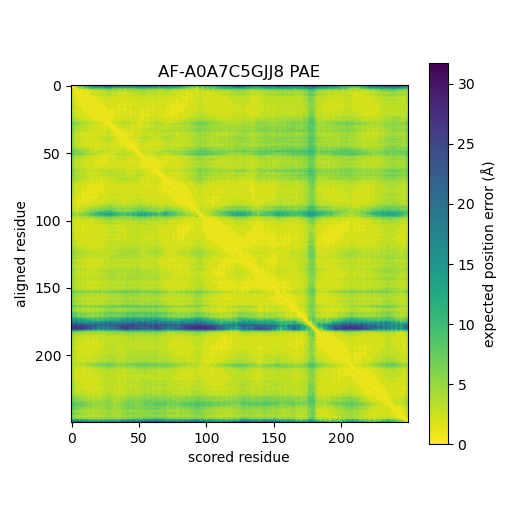286 1.00 94.31 90 SER A CA 1
ATOM 717 C C . SER A 1 90 ? 16.528 6.582 -6.740 1.00 94.31 90 SER A C 1
ATOM 719 O O . SER A 1 90 ? 17.677 6.244 -7.012 1.00 94.31 90 SER A O 1
ATOM 721 N N . SER A 1 91 ? 15.595 6.753 -7.690 1.00 92.44 91 SER A N 1
ATOM 722 C CA . SER A 1 91 ? 15.876 6.513 -9.112 1.00 92.44 91 SER A CA 1
ATOM 723 C C . SER A 1 91 ? 16.883 7.510 -9.696 1.00 92.44 91 SER A C 1
ATOM 725 O O . SER A 1 91 ? 17.552 7.192 -10.676 1.00 92.44 91 SER A O 1
ATOM 727 N N . ARG A 1 92 ? 17.040 8.690 -9.082 1.00 91.31 92 ARG A N 1
ATOM 728 C CA . ARG A 1 92 ? 18.018 9.720 -9.478 1.00 91.31 92 ARG A CA 1
ATOM 729 C C . ARG A 1 92 ? 19.408 9.490 -8.887 1.00 91.31 92 ARG A C 1
ATOM 731 O O . ARG A 1 92 ? 20.360 10.128 -9.316 1.00 91.31 92 ARG A O 1
ATOM 738 N N . LEU A 1 93 ? 19.507 8.621 -7.882 1.00 91.00 93 LEU A N 1
ATOM 739 C CA . LEU A 1 93 ? 20.738 8.332 -7.141 1.00 91.00 93 LEU A CA 1
ATOM 740 C C .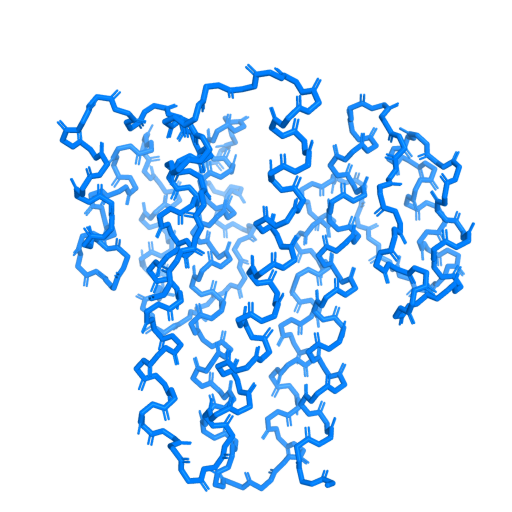 LEU A 1 93 ? 21.408 7.028 -7.593 1.00 91.00 93 LEU A C 1
ATOM 742 O O . LEU A 1 93 ? 22.388 6.600 -6.987 1.00 91.00 93 LEU A O 1
ATOM 746 N N . VAL A 1 94 ? 20.861 6.374 -8.616 1.00 90.06 94 VAL A N 1
ATOM 747 C CA . VAL A 1 94 ? 21.384 5.131 -9.192 1.00 90.06 94 VAL A CA 1
ATOM 748 C C . VAL A 1 94 ? 21.822 5.349 -10.638 1.00 90.06 94 VAL A C 1
ATOM 750 O O . VAL A 1 94 ? 21.433 6.328 -11.273 1.00 90.06 94 VAL A O 1
ATOM 753 N N . ASP A 1 95 ? 22.576 4.394 -11.180 1.00 87.44 95 ASP A N 1
ATOM 754 C CA . ASP A 1 95 ? 22.973 4.402 -12.588 1.00 87.44 95 ASP A CA 1
ATOM 755 C C . ASP A 1 95 ? 21.764 4.427 -13.540 1.00 87.44 95 ASP A C 1
ATOM 757 O O . ASP A 1 95 ? 20.738 3.778 -13.305 1.00 87.44 95 ASP A O 1
ATOM 761 N N . GLU A 1 96 ? 21.925 5.099 -14.683 1.00 84.38 96 GLU A N 1
ATOM 762 C CA . GLU A 1 96 ? 20.893 5.268 -15.721 1.00 84.38 96 GLU A CA 1
ATOM 763 C C . GLU A 1 96 ? 20.264 3.934 -16.165 1.00 84.38 96 GLU A C 1
ATOM 765 O O . GLU A 1 96 ? 19.050 3.828 -16.347 1.00 84.38 96 GLU A O 1
ATOM 770 N N . ARG A 1 97 ? 21.078 2.870 -16.235 1.00 82.00 97 ARG A N 1
ATOM 771 C CA . ARG A 1 97 ? 20.652 1.506 -16.604 1.00 82.00 97 ARG A CA 1
ATOM 772 C C . ARG A 1 97 ? 19.594 0.916 -15.660 1.00 82.00 97 ARG A C 1
ATOM 774 O O . ARG A 1 97 ? 18.869 0.002 -16.046 1.00 82.00 97 ARG A O 1
ATOM 781 N N . ILE A 1 98 ? 19.536 1.400 -14.420 1.00 89.38 98 ILE A N 1
ATOM 782 C CA . ILE A 1 98 ? 18.615 0.950 -13.367 1.00 89.38 98 ILE A CA 1
ATOM 783 C C . ILE A 1 98 ? 17.506 1.983 -13.135 1.00 89.38 98 ILE A C 1
ATOM 785 O O . ILE A 1 98 ? 16.376 1.611 -12.815 1.00 89.38 98 ILE A O 1
ATOM 789 N N . SER A 1 99 ? 17.809 3.268 -13.333 1.00 93.56 99 SER A N 1
ATOM 790 C CA . SER A 1 99 ? 16.883 4.382 -13.118 1.00 93.56 99 SER A CA 1
ATOM 791 C C . SER A 1 99 ? 15.545 4.202 -13.847 1.00 93.56 99 SER A C 1
ATOM 793 O O . SER A 1 99 ? 14.484 4.384 -13.242 1.00 93.56 99 SER A O 1
ATOM 795 N N . ASN A 1 100 ? 15.571 3.753 -15.108 1.00 93.19 100 ASN A N 1
ATOM 796 C CA . ASN A 1 100 ? 14.355 3.528 -15.902 1.00 93.19 100 ASN A CA 1
ATOM 797 C C . ASN A 1 100 ? 13.456 2.439 -15.302 1.00 93.19 100 ASN A C 1
ATOM 799 O O . ASN A 1 100 ? 12.246 2.627 -15.184 1.00 93.19 100 ASN A O 1
ATOM 803 N N . ALA A 1 101 ? 14.049 1.333 -14.846 1.00 93.88 101 ALA A N 1
ATOM 804 C CA . ALA A 1 101 ? 13.315 0.238 -14.222 1.00 93.88 101 ALA A CA 1
ATOM 805 C C . ALA A 1 101 ? 12.655 0.666 -12.903 1.00 93.88 101 ALA A C 1
ATOM 807 O O . ALA A 1 101 ? 11.497 0.336 -12.657 1.00 93.88 101 ALA A O 1
ATOM 808 N N . ILE A 1 102 ? 13.364 1.443 -12.073 1.00 95.12 102 ILE A N 1
ATOM 809 C CA . ILE A 1 102 ? 12.798 1.999 -10.835 1.00 95.12 102 ILE A CA 1
ATOM 810 C C . ILE A 1 102 ? 11.683 2.996 -11.155 1.00 95.12 102 ILE A C 1
ATOM 812 O O . ILE A 1 102 ? 10.648 2.987 -10.497 1.00 95.12 102 ILE A O 1
ATOM 816 N N . THR A 1 103 ? 11.868 3.845 -12.164 1.00 96.12 103 THR A N 1
ATOM 817 C CA . THR A 1 103 ? 10.864 4.842 -12.556 1.00 96.12 103 THR A CA 1
ATOM 818 C C . THR A 1 103 ? 9.572 4.170 -13.020 1.00 96.12 103 THR A C 1
ATOM 820 O O . THR A 1 103 ? 8.497 4.523 -12.539 1.00 96.12 103 THR A O 1
ATOM 823 N N . GLU A 1 104 ? 9.664 3.149 -13.876 1.00 96.56 104 GLU A N 1
ATOM 824 C CA . GLU A 1 104 ? 8.499 2.356 -14.286 1.00 96.56 104 GLU A CA 1
ATOM 825 C C . GLU A 1 104 ? 7.863 1.610 -13.108 1.00 96.56 104 GLU A C 1
ATOM 827 O O . GLU A 1 104 ? 6.639 1.623 -12.964 1.00 96.56 104 GLU A O 1
ATOM 832 N N . PHE A 1 105 ? 8.671 1.026 -12.215 1.00 97.19 105 PHE A N 1
ATOM 833 C CA . PHE A 1 105 ? 8.172 0.417 -10.981 1.00 97.19 105 PHE A CA 1
ATOM 834 C C . PHE A 1 105 ? 7.356 1.411 -10.148 1.00 97.19 105 PHE A C 1
ATOM 836 O O . PHE A 1 105 ? 6.244 1.089 -9.735 1.00 97.19 105 PHE A O 1
ATOM 843 N N . VAL A 1 106 ? 7.874 2.624 -9.932 1.00 97.62 106 VAL A N 1
ATOM 844 C CA . VAL A 1 106 ? 7.186 3.676 -9.172 1.00 97.62 106 VAL A CA 1
ATOM 845 C C . VAL A 1 106 ? 5.857 4.038 -9.828 1.00 97.62 106 VAL A C 1
ATOM 847 O O . VAL A 1 106 ? 4.856 4.147 -9.127 1.00 97.62 106 VAL A O 1
ATOM 850 N N . LEU A 1 107 ? 5.808 4.175 -11.154 1.00 98.06 107 LEU A N 1
ATOM 851 C CA . LEU A 1 107 ? 4.571 4.495 -11.873 1.00 98.06 107 LEU A CA 1
ATOM 852 C C . LEU A 1 107 ? 3.517 3.380 -11.753 1.00 98.06 107 LEU A C 1
ATOM 854 O O . LEU A 1 107 ? 2.354 3.672 -11.472 1.00 98.06 107 LEU A O 1
ATOM 858 N N . HIS A 1 108 ? 3.913 2.110 -11.874 1.00 97.94 108 HIS A N 1
ATOM 859 C CA . HIS A 1 108 ? 3.010 0.977 -11.631 1.00 97.94 108 HIS A CA 1
ATOM 860 C C . HIS A 1 108 ? 2.562 0.883 -10.168 1.00 97.94 108 HIS A C 1
ATOM 862 O O . HIS A 1 108 ? 1.412 0.547 -9.880 1.00 97.94 108 HIS A O 1
ATOM 868 N N . TYR A 1 109 ? 3.461 1.182 -9.231 1.00 97.81 109 TYR A N 1
ATOM 869 C CA . TYR A 1 109 ? 3.159 1.175 -7.805 1.00 97.81 109 TYR A CA 1
ATOM 870 C C . TYR A 1 109 ? 2.184 2.299 -7.426 1.00 97.81 109 TYR A C 1
ATOM 872 O O . TYR A 1 109 ? 1.293 2.094 -6.600 1.00 97.81 109 TYR A O 1
ATOM 880 N N . LYS A 1 110 ? 2.293 3.464 -8.076 1.00 97.81 110 LYS A N 1
ATOM 881 C CA . LYS A 1 110 ? 1.316 4.554 -7.975 1.00 97.81 110 LYS A CA 1
ATOM 882 C C . LYS A 1 110 ? -0.055 4.140 -8.490 1.00 97.81 110 LYS A C 1
ATOM 884 O O . LYS A 1 110 ? -1.025 4.331 -7.766 1.00 97.81 110 LYS A O 1
ATOM 889 N N . ASP A 1 111 ? -0.139 3.546 -9.684 1.00 98.44 111 ASP A N 1
ATOM 890 C CA . ASP A 1 111 ? -1.413 3.043 -10.221 1.00 98.44 111 ASP A CA 1
ATOM 891 C C . ASP A 1 111 ? -2.074 2.070 -9.239 1.00 98.44 111 ASP A C 1
ATOM 893 O O . ASP A 1 111 ? -3.238 2.235 -8.882 1.00 98.44 111 ASP A O 1
ATOM 897 N N . PHE A 1 112 ? -1.304 1.097 -8.741 1.00 98.06 112 PHE A N 1
ATOM 898 C CA . PHE A 1 112 ? -1.770 0.112 -7.769 1.00 98.06 112 PHE A CA 1
ATOM 899 C C . PHE A 1 112 ? -2.353 0.770 -6.510 1.00 98.06 112 PHE A C 1
ATOM 901 O O . PHE A 1 112 ? -3.482 0.464 -6.124 1.00 98.06 112 PHE A O 1
ATOM 908 N N . ASN A 1 113 ? -1.620 1.699 -5.890 1.00 98.12 113 ASN A N 1
ATOM 909 C CA . ASN A 1 113 ? -2.082 2.366 -4.672 1.00 98.12 113 ASN A CA 1
ATOM 910 C C . ASN A 1 113 ? -3.253 3.324 -4.924 1.00 98.12 113 ASN A C 1
ATOM 912 O O . ASN A 1 113 ? -4.156 3.386 -4.094 1.00 98.12 113 ASN A O 1
ATOM 916 N N . ASN A 1 114 ? -3.285 4.021 -6.064 1.00 98.38 114 ASN A N 1
ATOM 917 C CA . ASN A 1 114 ? -4.418 4.865 -6.447 1.00 98.38 114 ASN A CA 1
ATOM 918 C C . ASN A 1 114 ? -5.707 4.045 -6.564 1.00 98.38 114 ASN A C 1
ATOM 920 O O . ASN A 1 114 ? -6.730 4.457 -6.028 1.00 98.38 114 ASN A O 1
ATOM 924 N N . ILE A 1 115 ? -5.660 2.867 -7.196 1.00 98.00 115 ILE A N 1
ATOM 925 C CA . ILE A 1 115 ? -6.839 1.994 -7.318 1.00 98.00 115 ILE A CA 1
ATOM 926 C C . ILE A 1 115 ? -7.343 1.573 -5.937 1.00 98.00 115 ILE A C 1
ATOM 928 O O . ILE A 1 115 ? -8.535 1.690 -5.664 1.00 98.00 115 ILE A O 1
ATOM 932 N N . LEU A 1 116 ? -6.450 1.110 -5.055 1.00 96.75 116 LEU A N 1
ATOM 933 C CA . LEU A 1 116 ? -6.831 0.700 -3.699 1.00 96.75 116 LEU A CA 1
ATOM 934 C C . LEU A 1 116 ? -7.413 1.861 -2.885 1.00 96.75 116 LEU A C 1
ATOM 936 O O . LEU A 1 116 ? -8.396 1.684 -2.169 1.00 96.75 116 LEU A O 1
ATOM 940 N N . LEU A 1 117 ? -6.824 3.050 -3.008 1.00 96.56 117 LEU A N 1
ATOM 941 C CA . LEU A 1 117 ? -7.285 4.251 -2.323 1.00 96.56 117 LEU A CA 1
ATOM 942 C C . LEU A 1 117 ? -8.675 4.675 -2.810 1.00 96.56 117 LEU A C 1
ATOM 944 O O . LEU A 1 117 ? -9.542 4.938 -1.980 1.00 96.56 117 LEU A O 1
ATOM 948 N N . ILE A 1 118 ? -8.916 4.676 -4.124 1.00 97.50 118 ILE A N 1
ATOM 949 C CA . ILE A 1 118 ? -10.221 5.014 -4.710 1.00 97.50 118 ILE A CA 1
ATOM 950 C C . ILE A 1 118 ? -11.284 3.991 -4.295 1.00 97.50 118 ILE A C 1
ATOM 952 O O . ILE A 1 118 ? -12.351 4.373 -3.814 1.00 97.50 118 ILE A O 1
ATOM 956 N N . LEU A 1 119 ? -10.980 2.691 -4.406 1.00 95.62 119 LEU A N 1
ATOM 957 C CA . LEU A 1 119 ? -11.879 1.617 -3.973 1.00 95.62 119 LEU A CA 1
ATOM 958 C C . LEU A 1 119 ? -12.261 1.766 -2.498 1.00 95.62 119 LEU A C 1
ATOM 960 O O . LEU A 1 119 ? -13.435 1.653 -2.141 1.00 95.62 119 LEU A O 1
ATOM 964 N N . ARG A 1 120 ? -11.281 2.060 -1.639 1.00 93.25 120 ARG A N 1
ATOM 965 C CA . ARG A 1 120 ? -11.531 2.287 -0.219 1.00 93.25 120 ARG A CA 1
ATOM 966 C C . ARG A 1 120 ? -12.349 3.547 0.031 1.00 93.25 120 ARG A C 1
ATOM 968 O O . ARG A 1 120 ? -13.263 3.502 0.847 1.00 93.25 120 ARG A O 1
ATOM 975 N N . GLY A 1 121 ? -12.039 4.650 -0.645 1.00 94.69 121 GLY A N 1
ATOM 976 C CA . GLY A 1 121 ? -12.799 5.891 -0.527 1.00 94.69 121 GLY A CA 1
ATOM 977 C C . GLY A 1 121 ? -14.274 5.682 -0.869 1.00 94.69 121 GLY A C 1
ATOM 978 O O . GLY A 1 121 ? -15.145 6.094 -0.105 1.00 94.69 121 GLY A O 1
ATOM 979 N N . LYS A 1 122 ? -14.558 4.930 -1.941 1.00 93.94 122 LYS A N 1
ATOM 980 C CA . LYS A 1 122 ? -15.929 4.539 -2.300 1.00 93.94 122 LYS A CA 1
ATOM 981 C C . LYS A 1 122 ? -16.575 3.616 -1.277 1.00 93.94 122 LYS A C 1
ATOM 983 O O . LYS A 1 122 ? -17.733 3.821 -0.934 1.00 93.94 122 LYS A O 1
ATOM 988 N N . ALA A 1 123 ? -15.842 2.639 -0.747 1.00 91.31 123 ALA A N 1
ATOM 989 C CA . ALA A 1 123 ? -16.361 1.754 0.296 1.00 91.31 123 ALA A CA 1
ATOM 990 C C . ALA A 1 123 ? -16.694 2.495 1.605 1.00 91.31 123 ALA A C 1
ATOM 992 O O . ALA A 1 123 ? -17.578 2.065 2.341 1.00 91.31 123 ALA A O 1
ATOM 993 N N . LEU A 1 124 ? -16.008 3.607 1.883 1.00 91.62 124 LEU A N 1
ATOM 994 C CA . LEU A 1 124 ? -16.284 4.499 3.012 1.00 91.62 124 LEU A CA 1
ATOM 995 C C . LEU A 1 124 ? -17.396 5.524 2.725 1.00 91.62 124 LEU A C 1
ATOM 997 O O . LEU A 1 124 ? -17.751 6.281 3.623 1.00 91.62 124 LEU A O 1
ATOM 1001 N N . GLY A 1 125 ? -17.944 5.561 1.504 1.00 93.81 125 GLY A N 1
ATOM 1002 C CA . GLY A 1 125 ? -18.986 6.514 1.116 1.00 93.81 125 GLY A CA 1
ATOM 1003 C C . GLY A 1 125 ? -18.497 7.961 1.027 1.00 93.81 125 GLY A C 1
ATOM 1004 O O . GLY A 1 125 ? -19.278 8.877 1.259 1.00 93.81 125 GLY A O 1
ATOM 1005 N N . LEU A 1 126 ? -17.209 8.173 0.737 1.00 96.06 126 LEU A N 1
ATOM 1006 C CA . LEU A 1 126 ? -16.648 9.514 0.586 1.00 96.06 126 LEU A CA 1
ATOM 1007 C C . LEU A 1 126 ? -17.090 10.161 -0.732 1.00 96.06 126 LEU A C 1
ATOM 1009 O O . LEU A 1 126 ? -17.281 9.485 -1.745 1.00 96.06 126 LEU A O 1
ATOM 1013 N N . GLU A 1 127 ? -17.179 11.489 -0.719 1.00 97.62 127 GLU A N 1
ATOM 1014 C CA . GLU A 1 127 ? -17.467 12.297 -1.904 1.00 97.62 127 GLU A CA 1
ATOM 1015 C C . GLU A 1 127 ? -16.389 12.120 -2.984 1.00 97.62 127 GLU A C 1
ATOM 1017 O O . GLU A 1 127 ? -15.190 12.095 -2.685 1.00 97.62 127 GLU A O 1
ATOM 1022 N N . SER A 1 128 ? -16.805 12.042 -4.252 1.00 97.75 128 SER A N 1
ATOM 1023 C CA . SER A 1 128 ? -15.909 11.791 -5.394 1.00 97.75 128 SER A CA 1
ATOM 1024 C C . SER A 1 128 ? -14.765 12.807 -5.489 1.00 97.75 128 SER A C 1
ATOM 1026 O O . SER A 1 128 ? -13.613 12.426 -5.694 1.00 97.75 128 SER A O 1
ATOM 1028 N N . SER A 1 129 ? -15.054 14.088 -5.241 1.00 97.69 129 SER A N 1
ATOM 1029 C CA . SER A 1 129 ? -14.056 15.165 -5.245 1.00 97.69 129 SER A CA 1
ATOM 1030 C C . SER A 1 129 ? -13.007 15.006 -4.140 1.00 97.69 129 SER A C 1
ATOM 1032 O O . SER A 1 129 ? -11.823 15.277 -4.355 1.00 97.69 129 SER A O 1
ATOM 1034 N N . TYR A 1 130 ? -13.414 14.517 -2.965 1.00 98.19 130 TYR A N 1
ATOM 1035 C CA . TYR A 1 130 ? -12.489 14.245 -1.872 1.00 98.19 130 TYR A CA 1
ATOM 1036 C C . TYR A 1 130 ? -11.618 13.025 -2.194 1.00 98.19 130 TYR A C 1
ATOM 1038 O O . TYR A 1 130 ? -10.397 13.091 -2.051 1.00 98.19 130 TYR A O 1
ATOM 1046 N N . ILE A 1 131 ? -12.208 11.953 -2.737 1.00 97.94 131 ILE A N 1
ATOM 1047 C CA . ILE A 1 131 ? -11.466 10.777 -3.227 1.00 97.94 131 ILE A CA 1
ATOM 1048 C C . ILE A 1 131 ? -10.416 11.183 -4.270 1.00 97.94 131 ILE A C 1
ATOM 1050 O O . ILE A 1 131 ? -9.263 10.758 -4.171 1.00 97.94 131 ILE A O 1
ATOM 1054 N N . GLU A 1 132 ? -10.777 12.038 -5.231 1.00 97.88 132 GLU A N 1
ATOM 1055 C CA . GLU A 1 132 ? -9.844 12.521 -6.253 1.00 97.88 132 GLU A CA 1
ATOM 1056 C C . GLU A 1 132 ? -8.671 13.290 -5.623 1.00 97.88 132 GLU A C 1
ATOM 1058 O O . GLU A 1 132 ? -7.507 13.058 -5.972 1.00 97.88 132 GLU A O 1
ATOM 1063 N N . SER A 1 133 ? -8.952 14.150 -4.637 1.00 97.19 133 SER A N 1
ATOM 1064 C CA . SER A 1 133 ? -7.918 14.902 -3.913 1.00 97.19 133 SER A CA 1
ATOM 1065 C C . SER A 1 133 ? -6.967 14.001 -3.114 1.00 97.19 133 SER A C 1
ATOM 1067 O O . SER A 1 133 ? -5.796 14.339 -2.914 1.00 97.19 133 SER A O 1
ATOM 1069 N N . LEU A 1 134 ? -7.441 12.818 -2.709 1.00 97.31 134 LEU A N 1
ATOM 1070 C CA . LEU A 1 134 ? -6.640 11.833 -1.997 1.00 97.31 134 LEU A CA 1
ATOM 1071 C C . LEU A 1 134 ? -5.696 11.039 -2.917 1.00 97.31 134 LEU A C 1
ATOM 1073 O O . LEU A 1 134 ? -4.790 10.373 -2.414 1.00 97.31 134 LEU A O 1
ATOM 1077 N N . THR A 1 135 ? -5.827 11.120 -4.243 1.00 97.69 135 THR A N 1
ATOM 1078 C CA . THR A 1 135 ? -4.932 10.391 -5.154 1.00 97.69 135 THR A CA 1
ATOM 1079 C C . THR A 1 135 ? -3.461 10.808 -5.007 1.00 97.69 135 THR A C 1
ATOM 1081 O O . THR A 1 135 ? -3.111 11.903 -4.551 1.00 97.69 135 THR A O 1
ATOM 1084 N N . LEU A 1 136 ? -2.568 9.900 -5.401 1.00 97.25 136 LEU A N 1
ATOM 1085 C CA . LEU A 1 136 ? -1.108 10.023 -5.320 1.00 97.25 136 LEU A CA 1
ATOM 1086 C C . LEU A 1 136 ? -0.518 10.632 -6.611 1.00 97.25 136 LEU A C 1
ATOM 1088 O O . LEU A 1 136 ? 0.692 10.594 -6.849 1.00 97.25 136 LEU A O 1
ATOM 1092 N N . GLY A 1 137 ? -1.374 11.176 -7.482 1.00 96.44 137 GLY A N 1
ATOM 1093 C CA . GLY A 1 137 ? -1.035 11.673 -8.815 1.00 96.44 137 GLY A CA 1
ATOM 1094 C C . GLY A 1 137 ? -0.830 10.564 -9.853 1.00 96.44 137 GLY A C 1
ATOM 1095 O O . GLY A 1 137 ? -0.979 9.380 -9.560 1.00 96.44 137 GLY A O 1
ATOM 1096 N N . GLU A 1 138 ? -0.441 10.959 -11.066 1.00 97.75 138 GLU A N 1
ATOM 1097 C CA . GLU A 1 138 ? -0.424 10.079 -12.246 1.00 97.75 138 GLU A CA 1
ATOM 1098 C C . GLU A 1 138 ? 0.568 8.911 -12.133 1.00 97.75 138 GLU A C 1
ATOM 1100 O O . GLU A 1 138 ? 1.687 9.085 -11.632 1.00 97.75 138 GLU A O 1
ATOM 1105 N N . GLY A 1 139 ? 0.148 7.730 -12.591 1.00 97.38 139 GLY A N 1
ATOM 1106 C CA . GLY A 1 139 ? 0.984 6.533 -12.708 1.00 97.38 139 GLY A CA 1
ATOM 1107 C C . GLY A 1 139 ? 1.249 6.148 -14.167 1.00 97.38 139 GLY A C 1
ATOM 1108 O O . GLY A 1 139 ? 1.327 7.018 -15.032 1.00 97.38 139 GLY A O 1
ATOM 1109 N N . MET A 1 140 ? 1.442 4.857 -14.446 1.00 97.25 140 MET A N 1
ATOM 1110 C CA . MET A 1 140 ? 1.769 4.366 -15.794 1.00 97.25 140 MET A CA 1
ATOM 1111 C C . MET A 1 140 ? 0.529 4.307 -16.694 1.00 97.25 140 MET A C 1
ATOM 1113 O O . MET A 1 140 ? 0.602 4.617 -17.881 1.00 97.25 140 MET A O 1
ATOM 1117 N N . TYR A 1 141 ? -0.606 3.896 -16.131 1.00 97.06 141 TYR A N 1
ATOM 1118 C CA . TYR A 1 141 ? -1.876 3.723 -16.838 1.00 97.06 141 TYR A CA 1
ATOM 1119 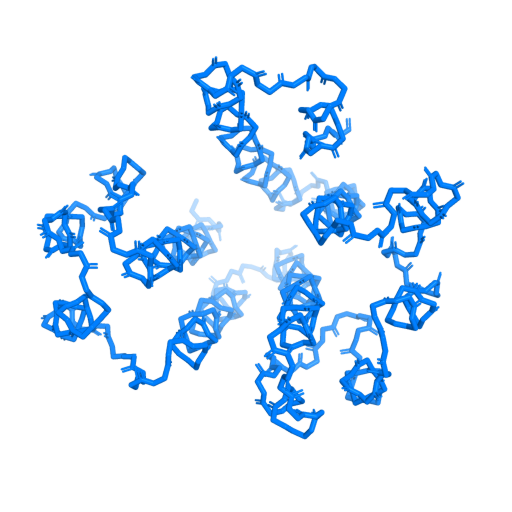C C . TYR A 1 141 ? -2.958 4.688 -16.352 1.00 97.06 141 TYR A C 1
ATOM 1121 O O . TYR A 1 141 ? -3.886 4.987 -17.104 1.00 97.06 141 TYR A O 1
ATOM 1129 N N . LEU A 1 142 ? -2.863 5.179 -15.114 1.00 97.69 142 LEU A N 1
ATOM 1130 C CA . LEU A 1 142 ? -3.833 6.110 -14.549 1.00 97.69 142 LEU A CA 1
ATOM 1131 C C . LEU A 1 142 ? -3.312 7.544 -14.656 1.00 97.69 142 LEU A C 1
ATOM 1133 O O . LEU A 1 142 ? -2.667 8.069 -13.746 1.00 97.69 142 LEU A O 1
ATOM 1137 N N . ASN A 1 143 ? -3.605 8.175 -15.792 1.00 97.19 143 ASN A N 1
ATOM 1138 C CA . ASN A 1 143 ? -3.424 9.614 -15.972 1.00 97.19 143 ASN A CA 1
ATOM 1139 C C . ASN A 1 143 ? -4.510 10.410 -15.221 1.00 97.19 143 ASN A C 1
ATOM 1141 O O . ASN A 1 143 ? -5.463 9.836 -14.689 1.00 97.19 143 ASN A O 1
ATOM 1145 N N . LYS A 1 144 ? -4.403 11.745 -15.214 1.00 97.38 144 LYS A N 1
ATOM 1146 C CA . LYS A 1 144 ? -5.352 12.622 -14.506 1.00 97.38 144 LYS A CA 1
ATOM 1147 C C . LYS A 1 144 ? -6.815 12.373 -14.891 1.00 97.38 144 LYS A C 1
ATOM 1149 O O . LYS A 1 144 ? -7.674 12.311 -14.021 1.00 97.38 144 LYS A O 1
ATOM 1154 N N . TRP A 1 145 ? -7.098 12.194 -16.181 1.00 97.31 145 TRP A N 1
ATOM 1155 C CA . TRP A 1 145 ? -8.459 11.941 -16.661 1.00 97.31 145 TRP A CA 1
ATOM 1156 C C . TRP A 1 145 ? -9.005 10.594 -16.178 1.00 97.31 145 TRP A C 1
ATOM 1158 O O . TRP A 1 145 ? -10.151 10.511 -15.745 1.00 97.31 145 TRP A O 1
ATOM 1168 N N . MET A 1 146 ? -8.189 9.540 -16.209 1.00 97.75 146 MET A N 1
ATOM 1169 C CA . MET A 1 146 ? -8.583 8.230 -15.700 1.00 97.75 146 MET A CA 1
ATOM 1170 C C . MET A 1 146 ? -8.796 8.261 -14.180 1.00 97.75 146 MET A C 1
ATOM 1172 O O . MET A 1 146 ? -9.779 7.707 -13.705 1.00 97.75 146 MET A O 1
ATOM 1176 N N . LEU A 1 147 ? -7.927 8.938 -13.421 1.00 98.25 147 LEU A N 1
ATOM 1177 C CA . LEU A 1 147 ? -8.092 9.108 -11.971 1.00 98.25 147 LEU A CA 1
ATOM 1178 C C . LEU A 1 147 ? -9.391 9.843 -11.622 1.00 98.25 147 LEU A C 1
ATOM 1180 O O . LEU A 1 147 ? -10.115 9.396 -10.734 1.00 98.25 147 LEU A O 1
ATOM 1184 N N . HIS A 1 148 ? -9.707 10.915 -12.352 1.00 97.94 148 HIS A N 1
ATOM 1185 C CA . HIS A 1 148 ? -10.972 11.632 -12.208 1.00 97.94 148 HIS A CA 1
ATOM 1186 C C . HIS A 1 148 ? -12.165 10.703 -12.477 1.00 97.94 148 HIS A C 1
ATOM 1188 O O . HIS A 1 148 ? -13.027 10.547 -11.619 1.00 97.94 148 HIS A O 1
ATOM 1194 N N . ARG A 1 149 ? -12.172 9.979 -13.606 1.00 97.56 149 ARG A N 1
ATOM 1195 C CA . ARG A 1 149 ? -13.261 9.037 -13.928 1.00 97.56 149 ARG A CA 1
ATOM 1196 C C . ARG A 1 149 ? -13.442 7.930 -12.891 1.00 97.56 149 ARG A C 1
ATOM 1198 O O . ARG A 1 149 ? -14.568 7.631 -12.516 1.00 97.56 149 ARG A O 1
ATOM 1205 N N . LEU A 1 150 ? -12.350 7.338 -12.405 1.00 97.75 150 LEU A N 1
ATOM 1206 C CA . LEU A 1 150 ? -12.413 6.317 -11.354 1.00 97.75 150 LEU A CA 1
ATOM 1207 C C . LEU A 1 150 ? -12.951 6.888 -10.034 1.00 97.75 150 LEU A C 1
ATOM 1209 O O . LEU A 1 150 ? -13.654 6.186 -9.310 1.00 97.75 150 LEU A O 1
ATOM 1213 N N . SER A 1 151 ? -12.632 8.147 -9.724 1.00 97.94 151 SER A N 1
ATOM 1214 C CA . SER A 1 151 ? -13.128 8.834 -8.527 1.00 97.94 151 SER A CA 1
ATOM 1215 C C . SER A 1 151 ? -14.609 9.197 -8.647 1.00 97.94 151 SER A C 1
ATOM 1217 O O . SER A 1 151 ? -15.324 9.119 -7.654 1.00 97.94 151 SER A O 1
ATOM 1219 N N . GLU A 1 152 ? -15.092 9.524 -9.848 1.00 97.75 152 GLU A N 1
ATOM 1220 C CA . GLU A 1 152 ? -16.502 9.838 -10.125 1.00 97.75 152 GLU A CA 1
ATOM 1221 C C . GLU A 1 152 ? -17.409 8.605 -10.223 1.00 97.75 152 GLU A C 1
ATOM 1223 O O . GLU A 1 152 ? -18.618 8.728 -10.041 1.00 97.75 152 GLU A O 1
ATOM 1228 N N . ALA A 1 153 ? -16.847 7.413 -10.438 1.00 96.00 153 ALA A N 1
ATOM 1229 C CA . ALA A 1 153 ? -17.613 6.173 -10.539 1.00 96.00 153 ALA A CA 1
ATOM 1230 C C . ALA A 1 153 ? -18.592 5.996 -9.358 1.00 96.00 153 ALA A C 1
ATOM 1232 O O . ALA A 1 153 ? -18.217 6.090 -8.184 1.00 96.00 153 ALA A O 1
ATOM 1233 N N . GLY A 1 154 ? -19.860 5.718 -9.656 1.00 91.19 154 GLY A N 1
ATOM 1234 C CA . GLY A 1 154 ? -20.934 5.584 -8.672 1.00 91.19 154 GLY A CA 1
ATOM 1235 C C . GLY A 1 154 ? -20.909 4.259 -7.908 1.00 91.19 154 GLY A C 1
ATOM 1236 O O . GLY A 1 154 ? -21.599 4.111 -6.902 1.00 91.19 154 GLY A O 1
ATOM 1237 N N . SER A 1 155 ? -20.120 3.281 -8.363 1.00 89.94 155 SER A N 1
ATOM 1238 C CA . SER A 1 155 ? -20.016 1.969 -7.720 1.00 89.94 155 SER A CA 1
ATOM 1239 C C . SER A 1 155 ? -18.663 1.291 -7.942 1.00 89.94 155 SER A C 1
ATOM 1241 O O . SER A 1 155 ? -17.906 1.627 -8.853 1.00 89.94 155 SER A O 1
ATOM 1243 N N . ILE A 1 156 ? -18.380 0.271 -7.127 1.00 89.94 156 ILE A N 1
ATOM 1244 C CA . ILE A 1 156 ? -17.203 -0.593 -7.295 1.00 89.94 156 ILE A CA 1
ATOM 1245 C C . ILE A 1 156 ? -17.246 -1.335 -8.645 1.00 89.94 156 ILE A C 1
ATOM 1247 O O . ILE A 1 156 ? -16.208 -1.494 -9.287 1.00 89.94 156 ILE A O 1
ATOM 1251 N N . ASP A 1 157 ? -18.427 -1.749 -9.112 1.00 88.44 157 ASP A N 1
ATOM 1252 C CA . ASP A 1 157 ? -18.587 -2.422 -10.409 1.00 88.44 157 ASP A CA 1
ATOM 1253 C C . ASP A 1 157 ? -18.225 -1.502 -11.587 1.00 88.44 157 ASP A C 1
ATOM 1255 O O . ASP A 1 157 ? -17.593 -1.928 -12.559 1.00 88.44 157 ASP A O 1
ATOM 1259 N N . GLU A 1 158 ? -18.563 -0.219 -11.478 1.00 91.94 158 GLU A N 1
ATOM 1260 C CA . GLU A 1 158 ? -18.190 0.796 -12.462 1.00 91.94 158 GLU A CA 1
ATOM 1261 C C . GLU A 1 158 ? -16.674 1.043 -12.467 1.00 91.94 158 GLU A C 1
ATOM 1263 O O . GLU A 1 158 ? -16.062 1.030 -13.534 1.00 91.94 158 GLU A O 1
ATOM 1268 N N . ILE A 1 159 ? -16.031 1.112 -11.292 1.00 94.19 159 ILE A N 1
ATOM 1269 C CA . ILE A 1 159 ? -14.559 1.155 -11.183 1.00 94.19 159 ILE A CA 1
ATOM 1270 C C . ILE A 1 159 ? -13.927 -0.044 -11.901 1.00 94.19 159 ILE A C 1
ATOM 1272 O O . ILE A 1 159 ? -12.982 0.109 -12.678 1.00 94.19 159 ILE A O 1
ATOM 1276 N N . MET A 1 160 ? -14.445 -1.255 -11.676 1.00 91.50 160 MET A N 1
ATOM 1277 C CA . MET A 1 160 ? -13.933 -2.459 -12.339 1.00 91.50 160 MET A CA 1
ATOM 1278 C C . MET A 1 160 ? -14.121 -2.429 -13.860 1.00 91.50 160 MET A C 1
ATOM 1280 O O . MET A 1 160 ? -13.317 -3.023 -14.586 1.00 91.50 160 MET A O 1
ATOM 1284 N N . THR A 1 161 ? -15.170 -1.760 -14.338 1.00 91.00 161 THR A N 1
ATOM 1285 C CA . THR A 1 161 ? -15.458 -1.574 -15.764 1.00 91.00 161 THR A CA 1
ATOM 1286 C C . THR A 1 161 ? -14.473 -0.591 -16.395 1.00 91.00 161 THR A C 1
ATOM 1288 O O . THR A 1 161 ? -13.875 -0.896 -17.426 1.00 91.00 161 THR A O 1
ATOM 1291 N N . GLU A 1 162 ? -14.204 0.534 -15.738 1.00 93.94 162 GLU A N 1
ATOM 1292 C CA . GLU A 1 162 ? -13.228 1.523 -16.210 1.00 93.94 162 GLU A CA 1
ATOM 1293 C C . GLU A 1 162 ? -11.794 0.965 -16.263 1.00 93.94 162 GLU A C 1
ATOM 1295 O O . GLU A 1 162 ? -11.008 1.299 -17.153 1.00 93.94 162 GLU A O 1
ATOM 1300 N N . LEU A 1 163 ? -11.456 0.029 -15.369 1.00 95.00 163 LEU A N 1
ATOM 1301 C CA . LEU A 1 163 ? -10.150 -0.636 -15.351 1.00 95.00 163 LEU A CA 1
ATOM 1302 C C . LEU A 1 163 ? -9.981 -1.732 -16.422 1.00 95.00 163 LEU A C 1
ATOM 1304 O O . LEU A 1 163 ? -8.875 -2.262 -16.566 1.00 95.00 163 LEU A O 1
ATOM 1308 N N . GLN A 1 164 ? -11.013 -2.083 -17.202 1.00 90.94 164 GLN A N 1
ATOM 1309 C CA . GLN A 1 164 ? -10.960 -3.186 -18.181 1.00 90.94 164 GLN A CA 1
ATOM 1310 C C . GLN A 1 164 ? -9.860 -3.028 -19.242 1.00 90.94 164 GLN A C 1
ATOM 1312 O O . GLN A 1 164 ? -9.292 -4.035 -19.677 1.00 90.94 164 GLN A O 1
ATOM 1317 N N . GLY A 1 165 ? -9.559 -1.783 -19.632 1.00 89.56 165 GLY A N 1
ATOM 1318 C CA . GLY A 1 165 ? -8.524 -1.425 -20.611 1.00 89.56 165 GLY A CA 1
ATOM 1319 C C . GLY A 1 165 ? -7.100 -1.354 -20.047 1.00 89.56 165 GLY A C 1
ATOM 1320 O O . GLY A 1 165 ? -6.168 -1.025 -20.773 1.00 89.56 165 GLY A O 1
ATOM 1321 N N . THR A 1 166 ? -6.920 -1.652 -18.762 1.00 94.31 166 THR A N 1
ATOM 1322 C CA . THR A 1 166 ? -5.624 -1.616 -18.068 1.00 94.31 166 THR A CA 1
ATOM 1323 C C . THR A 1 166 ? -5.142 -3.038 -17.743 1.00 94.31 166 THR A C 1
ATOM 1325 O O . THR A 1 166 ? -5.932 -3.989 -17.820 1.00 94.31 166 THR A O 1
ATOM 1328 N N . PRO A 1 167 ? -3.884 -3.234 -17.297 1.00 92.62 167 PRO A N 1
ATOM 1329 C CA . PRO A 1 167 ? -3.419 -4.546 -16.833 1.00 92.62 167 PRO A CA 1
ATOM 1330 C C . PRO A 1 167 ? -4.249 -5.153 -15.690 1.00 92.62 167 PRO A C 1
ATOM 1332 O O . PRO A 1 167 ? -4.214 -6.367 -15.487 1.00 92.62 167 PRO A O 1
ATOM 1335 N N . TY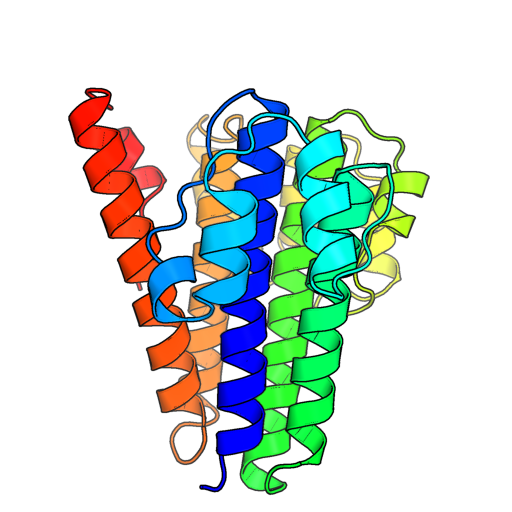R A 1 168 ? -5.022 -4.336 -14.966 1.00 93.69 168 TYR A N 1
ATOM 1336 C CA . TYR A 1 168 ? -5.891 -4.769 -13.871 1.00 93.69 168 TYR A CA 1
ATOM 1337 C C . TYR A 1 168 ? -7.170 -5.466 -14.357 1.00 93.69 168 TYR A C 1
ATOM 1339 O O . TYR A 1 168 ? -7.689 -6.353 -13.678 1.00 93.69 168 TYR A O 1
ATOM 1347 N N . GLY A 1 169 ? -7.649 -5.146 -15.564 1.00 89.38 169 GLY A N 1
ATOM 1348 C CA . GLY A 1 169 ? -8.931 -5.625 -16.083 1.00 89.38 169 GLY A CA 1
ATOM 1349 C C . GLY A 1 169 ? -9.059 -7.149 -16.156 1.00 89.38 169 GLY A C 1
ATOM 1350 O O . GLY A 1 169 ? -10.113 -7.698 -15.836 1.00 89.38 169 GLY A O 1
ATOM 1351 N N . LYS A 1 170 ? -7.985 -7.861 -16.532 1.00 86.12 170 LYS A N 1
ATOM 1352 C CA . LYS A 1 170 ? -8.015 -9.330 -16.678 1.00 86.12 170 LYS A CA 1
ATOM 1353 C C . LYS A 1 170 ? -8.324 -10.040 -15.361 1.00 86.12 170 LYS A C 1
ATOM 1355 O O . LYS A 1 170 ? -9.139 -10.958 -15.357 1.00 86.12 170 LYS A O 1
ATOM 1360 N N . GLU A 1 171 ? -7.706 -9.613 -14.263 1.00 86.06 171 GLU A N 1
ATOM 1361 C CA . GLU A 1 171 ? -7.941 -10.217 -12.946 1.00 86.06 171 GLU A CA 1
ATOM 1362 C C . GLU A 1 171 ? -9.335 -9.882 -12.405 1.00 86.06 171 GLU A C 1
ATOM 1364 O O . GLU A 1 171 ? -9.967 -10.723 -11.769 1.00 86.06 171 GLU A O 1
ATOM 1369 N N . LEU A 1 172 ? -9.851 -8.689 -12.711 1.00 86.19 172 LEU A N 1
ATOM 1370 C CA . LEU A 1 172 ? -11.176 -8.241 -12.270 1.00 86.19 172 LEU A CA 1
ATOM 1371 C C . LEU A 1 172 ? -12.324 -8.945 -13.014 1.00 86.19 172 LEU A C 1
ATOM 1373 O O . LEU A 1 172 ? -13.348 -9.277 -12.410 1.00 86.19 172 LEU A O 1
ATOM 1377 N N . ARG A 1 173 ? -12.157 -9.257 -14.310 1.00 80.94 173 ARG A N 1
ATOM 1378 C CA . ARG A 1 173 ? -13.135 -10.058 -15.081 1.00 80.94 173 ARG A CA 1
ATOM 1379 C C . ARG A 1 173 ? -13.391 -11.432 -14.459 1.00 80.94 173 ARG A C 1
ATOM 1381 O O . ARG A 1 173 ? -14.526 -11.903 -14.425 1.00 80.94 173 ARG A O 1
ATOM 1388 N N . ASN A 1 174 ? -12.348 -12.058 -13.923 1.00 72.75 174 ASN A N 1
ATOM 1389 C CA . ASN A 1 174 ? -12.465 -13.377 -13.305 1.00 72.75 174 ASN A CA 1
ATOM 1390 C C . ASN A 1 174 ? -13.284 -13.346 -12.001 1.00 72.75 174 ASN A C 1
ATOM 1392 O O . ASN A 1 174 ? -13.884 -14.352 -11.640 1.00 72.75 174 ASN A O 1
ATOM 1396 N N . ILE A 1 175 ? -13.340 -12.207 -11.301 1.00 74.38 175 ILE A N 1
ATOM 1397 C CA . ILE A 1 175 ? -14.095 -12.067 -10.043 1.00 74.38 175 ILE A CA 1
ATOM 1398 C C . ILE A 1 175 ? -15.551 -11.672 -10.290 1.00 74.38 175 ILE A C 1
ATOM 1400 O O . ILE A 1 175 ? -16.453 -12.199 -9.634 1.00 74.38 175 ILE A O 1
ATOM 1404 N N . SER A 1 176 ? -15.793 -10.756 -11.232 1.00 65.94 176 SER A N 1
ATOM 1405 C CA . SER A 1 176 ? -17.144 -10.263 -11.556 1.00 65.94 176 SER A CA 1
ATOM 1406 C C . SER A 1 176 ? -18.093 -11.384 -12.001 1.00 65.94 176 SER A C 1
ATOM 1408 O O . SER A 1 176 ? -19.262 -11.400 -11.621 1.00 65.94 176 SER A O 1
ATOM 1410 N N . THR A 1 177 ? -17.581 -12.387 -12.715 1.00 58.78 177 THR A N 1
ATOM 1411 C CA . THR A 1 177 ? -18.357 -13.547 -13.190 1.00 58.78 177 THR A CA 1
ATOM 1412 C C . THR A 1 177 ? -18.781 -14.525 -12.083 1.00 58.78 177 THR A C 1
ATOM 1414 O O . THR A 1 177 ? -19.723 -15.290 -12.275 1.00 58.78 177 THR A O 1
ATOM 1417 N N . ALA A 1 178 ? -18.154 -14.484 -10.903 1.00 54.44 178 ALA A N 1
ATOM 1418 C CA . ALA A 1 178 ? -18.332 -15.491 -9.853 1.00 54.44 178 ALA A CA 1
ATOM 1419 C C . ALA A 1 178 ? -19.377 -15.138 -8.767 1.00 54.44 178 ALA A C 1
ATOM 1421 O O . ALA A 1 178 ? -19.436 -15.825 -7.751 1.00 54.44 178 ALA A O 1
ATOM 1422 N N . LYS A 1 179 ? -20.153 -14.044 -8.891 1.00 53.31 179 LYS A N 1
ATOM 1423 C CA . LYS A 1 179 ? -20.947 -13.429 -7.785 1.00 53.31 179 LYS A CA 1
ATOM 1424 C C . LYS A 1 179 ? -20.124 -13.046 -6.529 1.00 53.31 179 LYS A C 1
ATOM 1426 O O . LYS A 1 179 ? -20.693 -12.549 -5.560 1.00 53.31 179 LYS A O 1
ATOM 1431 N N . LYS A 1 180 ? -18.791 -13.198 -6.562 1.00 54.09 180 LYS A N 1
ATOM 1432 C CA . LYS A 1 180 ? -17.827 -12.819 -5.508 1.00 54.09 180 LYS A CA 1
ATOM 1433 C C . LYS A 1 180 ? -17.451 -11.326 -5.528 1.00 54.09 180 LYS A C 1
ATOM 1435 O O . LYS A 1 180 ? -16.821 -10.848 -4.592 1.00 54.09 180 LYS A O 1
ATOM 1440 N N . GLY A 1 181 ? -17.873 -10.572 -6.551 1.00 56.00 181 GLY A N 1
ATOM 1441 C CA . GLY A 1 181 ? -17.555 -9.147 -6.758 1.00 56.00 181 GLY A CA 1
ATOM 1442 C C . GLY A 1 181 ? -18.090 -8.155 -5.716 1.00 56.00 181 GLY A C 1
ATOM 1443 O O . GLY A 1 181 ? -17.935 -6.958 -5.900 1.00 56.00 181 GLY A O 1
ATOM 1444 N N . ARG A 1 182 ? -18.704 -8.620 -4.620 1.00 63.50 182 ARG A N 1
ATOM 1445 C CA . ARG A 1 182 ? -19.160 -7.755 -3.516 1.00 63.50 182 ARG A CA 1
ATOM 1446 C C . ARG A 1 182 ? -18.191 -7.689 -2.341 1.00 63.50 182 ARG A C 1
ATOM 1448 O O . ARG A 1 182 ? -18.368 -6.848 -1.468 1.00 63.50 182 ARG A O 1
ATOM 1455 N N . ASP A 1 183 ? -17.188 -8.563 -2.300 1.00 82.69 183 ASP A N 1
ATOM 1456 C CA . ASP A 1 183 ? -16.190 -8.534 -1.239 1.00 82.69 183 ASP A CA 1
ATOM 1457 C C . ASP A 1 183 ? -14.968 -7.728 -1.684 1.00 82.69 183 ASP A C 1
ATOM 1459 O O . ASP A 1 183 ? -14.161 -8.181 -2.503 1.00 82.69 183 ASP A O 1
ATOM 1463 N N . LEU A 1 184 ? -14.827 -6.532 -1.110 1.00 88.00 184 LEU A N 1
ATOM 1464 C CA . LEU A 1 184 ? -13.727 -5.618 -1.403 1.00 88.00 184 LEU A CA 1
ATOM 1465 C C . LEU A 1 184 ? -12.361 -6.300 -1.253 1.00 88.00 184 LEU A C 1
ATOM 1467 O O . LEU A 1 184 ? -11.487 -6.097 -2.087 1.00 88.00 184 LEU A O 1
ATOM 1471 N N . SER A 1 185 ? -12.181 -7.180 -0.266 1.00 88.69 185 SER A N 1
ATOM 1472 C CA . SER A 1 185 ? -10.891 -7.844 -0.044 1.00 88.69 185 SER A CA 1
ATOM 1473 C C . SER A 1 185 ? -10.503 -8.817 -1.170 1.00 88.69 185 SER A C 1
ATOM 1475 O O . SER A 1 185 ? -9.315 -9.000 -1.444 1.00 88.69 185 SER A O 1
ATOM 1477 N N . ILE A 1 186 ? -11.480 -9.416 -1.867 1.00 90.25 186 ILE A N 1
ATOM 1478 C CA . ILE A 1 186 ? -11.230 -10.255 -3.054 1.00 90.25 186 ILE A CA 1
ATOM 1479 C C . ILE A 1 186 ? -10.797 -9.378 -4.231 1.00 90.25 186 ILE A C 1
ATOM 1481 O O . ILE A 1 186 ? -9.878 -9.740 -4.970 1.00 90.25 186 ILE A O 1
ATOM 1485 N N . ILE A 1 187 ? -11.430 -8.213 -4.383 1.00 91.88 187 ILE A N 1
ATOM 1486 C CA . ILE A 1 187 ? -11.083 -7.231 -5.415 1.00 91.88 187 ILE A CA 1
ATOM 1487 C C . ILE A 1 187 ? -9.665 -6.709 -5.178 1.00 91.88 187 ILE A C 1
ATOM 1489 O O . ILE A 1 187 ? -8.839 -6.765 -6.086 1.00 91.88 187 ILE A O 1
ATOM 1493 N N . GLU A 1 188 ? -9.338 -6.297 -3.952 1.00 93.12 188 GLU A N 1
ATOM 1494 C CA . GLU A 1 188 ? -7.986 -5.867 -3.575 1.00 93.12 188 GLU A CA 1
ATOM 1495 C C . GLU A 1 188 ? -6.942 -6.962 -3.856 1.00 93.12 188 GLU A C 1
ATOM 1497 O O . GLU A 1 188 ? -5.865 -6.678 -4.388 1.00 93.12 188 GLU A O 1
ATOM 1502 N N . ALA A 1 189 ? -7.264 -8.231 -3.571 1.00 93.06 189 ALA A N 1
ATOM 1503 C CA . ALA A 1 189 ? -6.388 -9.357 -3.887 1.00 93.06 189 ALA A CA 1
ATOM 1504 C C . ALA A 1 189 ? -6.166 -9.523 -5.403 1.00 93.06 189 ALA A C 1
ATOM 1506 O O . ALA A 1 189 ? -5.038 -9.782 -5.826 1.00 93.06 189 ALA A O 1
ATOM 1507 N N . ALA A 1 190 ? -7.189 -9.326 -6.242 1.00 92.38 190 ALA A N 1
ATOM 1508 C CA . ALA A 1 190 ? -7.017 -9.324 -7.699 1.00 92.38 190 ALA A CA 1
ATOM 1509 C C . ALA A 1 190 ? -6.207 -8.143 -8.217 1.00 92.38 190 ALA A C 1
ATOM 1511 O O . ALA A 1 190 ? -5.353 -8.340 -9.080 1.00 92.38 190 ALA A O 1
ATOM 1512 N N . ILE A 1 191 ? -6.441 -6.938 -7.698 1.00 95.25 191 ILE A N 1
ATOM 1513 C CA . ILE A 1 191 ? -5.636 -5.762 -8.040 1.00 95.25 191 ILE A CA 1
ATOM 1514 C C . ILE A 1 191 ? -4.164 -6.025 -7.703 1.00 95.25 191 ILE A C 1
ATOM 1516 O O . ILE A 1 191 ? -3.279 -5.718 -8.503 1.00 95.25 191 ILE A O 1
ATOM 1520 N N . MET A 1 192 ? -3.894 -6.688 -6.576 1.00 95.69 192 MET A N 1
ATOM 1521 C CA . MET A 1 192 ? -2.539 -7.073 -6.189 1.00 95.69 192 MET A CA 1
ATOM 1522 C C . MET A 1 192 ? -1.955 -8.193 -7.066 1.00 95.69 192 MET A C 1
ATOM 1524 O O . MET A 1 192 ? -0.780 -8.119 -7.423 1.00 95.69 192 MET A O 1
ATOM 1528 N N . ARG A 1 193 ? -2.751 -9.185 -7.496 1.00 94.62 193 ARG A N 1
ATOM 1529 C CA . ARG A 1 193 ? -2.326 -10.180 -8.506 1.00 94.62 193 ARG A CA 1
ATOM 1530 C C . ARG A 1 193 ? -1.980 -9.517 -9.839 1.00 94.62 193 ARG A C 1
ATOM 1532 O O . ARG A 1 193 ? -0.957 -9.843 -10.436 1.00 94.62 193 ARG A O 1
ATOM 1539 N N . ALA A 1 194 ? -2.793 -8.569 -10.294 1.00 94.94 194 ALA A N 1
ATOM 1540 C CA . ALA A 1 194 ? -2.531 -7.823 -11.519 1.00 94.94 194 ALA A CA 1
ATOM 1541 C C . ALA A 1 194 ? -1.251 -6.989 -11.402 1.00 94.94 194 ALA A C 1
ATOM 1543 O O . ALA A 1 194 ? -0.393 -7.066 -12.280 1.00 94.94 194 ALA A O 1
ATOM 1544 N N . PHE A 1 195 ? -1.069 -6.273 -10.288 1.00 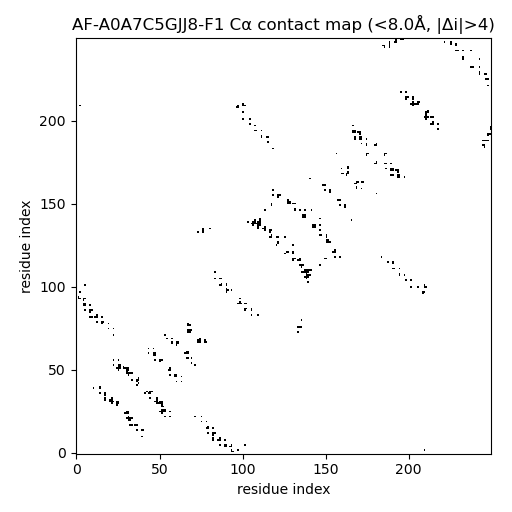96.75 195 PHE A N 1
ATOM 1545 C CA . PHE A 1 195 ? 0.177 -5.566 -10.003 1.00 96.75 195 PHE A CA 1
ATOM 1546 C C . PHE A 1 195 ? 1.375 -6.525 -10.023 1.00 96.75 195 PHE A C 1
ATOM 1548 O O . PHE A 1 195 ? 2.366 -6.258 -10.697 1.00 96.75 195 PHE A O 1
ATOM 1555 N N . PHE A 1 196 ? 1.273 -7.698 -9.399 1.00 96.31 196 PHE A N 1
ATOM 1556 C CA . PHE A 1 196 ? 2.359 -8.674 -9.419 1.00 96.31 196 PHE A CA 1
ATOM 1557 C C . PHE A 1 196 ? 2.716 -9.151 -10.831 1.00 96.31 196 PHE A C 1
ATOM 1559 O O . PHE A 1 196 ? 3.897 -9.314 -11.137 1.00 96.31 196 PHE A O 1
ATOM 1566 N N . LYS A 1 197 ? 1.729 -9.300 -11.724 1.00 94.94 197 LYS A N 1
ATOM 1567 C CA . LYS A 1 197 ? 1.974 -9.603 -13.144 1.00 94.94 197 LYS A CA 1
ATOM 1568 C C . LYS A 1 197 ? 2.711 -8.476 -13.863 1.00 94.94 197 LYS A C 1
ATOM 1570 O O . LYS A 1 197 ? 3.575 -8.765 -14.686 1.00 94.94 197 LYS A O 1
ATOM 1575 N N . THR A 1 198 ? 2.441 -7.211 -13.524 1.00 95.69 198 THR A N 1
ATOM 1576 C CA . THR A 1 198 ? 3.242 -6.090 -14.053 1.00 95.69 198 THR A CA 1
ATOM 1577 C C . THR A 1 198 ? 4.694 -6.161 -13.581 1.00 95.69 198 THR A C 1
ATOM 1579 O O . THR A 1 198 ? 5.596 -5.910 -14.372 1.00 95.69 198 THR A O 1
ATOM 1582 N N . ILE A 1 199 ? 4.940 -6.615 -12.345 1.00 96.44 199 ILE A N 1
ATOM 1583 C CA . ILE A 1 199 ? 6.299 -6.833 -11.828 1.00 96.44 199 ILE A CA 1
ATOM 1584 C C . ILE A 1 199 ? 7.018 -7.976 -12.558 1.00 96.44 199 ILE A C 1
ATOM 1586 O O . ILE A 1 199 ? 8.211 -7.853 -12.811 1.00 96.44 199 ILE A O 1
ATOM 1590 N N . ILE A 1 200 ? 6.323 -9.054 -12.944 1.00 96.12 200 ILE A N 1
ATOM 1591 C CA . ILE A 1 200 ? 6.906 -10.118 -13.794 1.00 96.12 200 ILE A CA 1
ATOM 1592 C C . ILE A 1 200 ? 7.329 -9.547 -15.147 1.00 96.12 200 ILE A C 1
ATOM 1594 O O . ILE A 1 200 ? 8.451 -9.758 -15.593 1.00 96.12 200 ILE A O 1
ATOM 1598 N N . ALA A 1 201 ? 6.444 -8.785 -15.792 1.00 95.69 201 ALA A N 1
ATOM 1599 C CA . ALA A 1 201 ? 6.755 -8.162 -17.075 1.00 95.69 201 ALA A CA 1
ATOM 1600 C C . ALA A 1 201 ? 7.948 -7.194 -16.966 1.00 95.69 201 ALA A C 1
ATOM 1602 O O . ALA A 1 201 ? 8.806 -7.162 -17.850 1.00 95.69 201 ALA A O 1
ATOM 1603 N N . LEU A 1 202 ? 8.024 -6.442 -15.864 1.00 95.25 202 LEU A N 1
ATOM 1604 C CA . LEU A 1 202 ? 9.126 -5.531 -15.577 1.00 95.25 202 LEU A CA 1
ATOM 1605 C C . LEU A 1 202 ? 10.444 -6.282 -15.337 1.00 95.25 202 LEU A C 1
ATOM 1607 O O . LEU A 1 202 ? 11.486 -5.854 -15.824 1.00 95.25 202 LEU A O 1
ATOM 1611 N N . GLU A 1 203 ? 10.404 -7.415 -14.633 1.00 96.38 203 GLU A N 1
ATOM 1612 C CA . GLU A 1 203 ? 11.565 -8.286 -14.433 1.00 96.38 203 GLU A CA 1
ATOM 1613 C C . GLU A 1 203 ? 12.110 -8.810 -15.759 1.00 96.38 203 GLU A C 1
ATOM 1615 O O . GLU A 1 203 ? 13.296 -8.636 -16.021 1.00 96.38 203 GLU A O 1
ATOM 1620 N N . HIS A 1 204 ? 11.252 -9.334 -16.637 1.00 96.25 204 HIS A N 1
ATOM 1621 C CA . HIS A 1 204 ? 11.669 -9.796 -17.960 1.00 96.25 204 HIS A CA 1
ATOM 1622 C C . HIS A 1 204 ? 12.280 -8.676 -18.810 1.00 96.25 204 HIS A C 1
ATOM 1624 O O . HIS A 1 204 ? 13.314 -8.873 -19.453 1.00 96.25 204 HIS A O 1
ATOM 1630 N N . LYS A 1 205 ? 11.670 -7.483 -18.786 1.00 95.94 205 LYS A N 1
ATOM 1631 C CA . LYS A 1 205 ? 12.170 -6.299 -19.500 1.00 95.94 205 LYS A CA 1
ATOM 1632 C C . LYS A 1 205 ? 13.541 -5.846 -18.985 1.00 95.94 205 LYS A C 1
ATOM 1634 O O . LYS A 1 205 ? 14.379 -5.424 -19.777 1.00 95.94 205 LYS A O 1
ATOM 1639 N N . TYR A 1 206 ? 13.774 -5.951 -17.679 1.00 94.75 206 TYR A N 1
ATOM 1640 C CA . TYR A 1 206 ? 14.980 -5.480 -16.991 1.00 94.75 206 TYR A CA 1
ATOM 1641 C C . TYR A 1 206 ? 15.795 -6.630 -16.372 1.00 94.75 206 TYR A C 1
ATOM 1643 O O . TYR A 1 206 ? 16.359 -6.496 -15.281 1.00 94.75 206 TYR A O 1
ATOM 1651 N N . SER A 1 207 ? 15.878 -7.756 -17.085 1.00 94.19 207 SER A N 1
ATOM 1652 C CA . SER A 1 207 ? 16.442 -9.026 -16.596 1.00 94.19 207 SER A CA 1
ATOM 1653 C C . SER A 1 207 ? 17.930 -8.961 -16.246 1.00 94.19 207 SER A C 1
ATOM 1655 O O . SER A 1 207 ? 18.387 -9.656 -15.343 1.00 94.19 207 SER A O 1
ATOM 1657 N N . LEU A 1 208 ? 18.687 -8.089 -16.918 1.00 91.88 208 LEU A N 1
ATOM 1658 C CA . LEU A 1 208 ? 20.127 -7.905 -16.700 1.00 91.88 208 LEU A CA 1
ATOM 1659 C C . LEU A 1 208 ? 20.466 -6.758 -15.732 1.00 91.88 208 LEU A C 1
ATOM 1661 O O . LEU A 1 208 ? 21.639 -6.419 -15.577 1.00 91.88 208 LEU A O 1
ATOM 1665 N N . THR A 1 209 ? 19.465 -6.117 -15.116 1.00 90.94 209 THR A N 1
ATOM 1666 C CA . THR A 1 209 ? 19.675 -4.986 -14.198 1.00 90.94 209 THR A CA 1
ATOM 1667 C C . THR A 1 209 ? 18.987 -5.221 -12.850 1.00 90.94 209 THR A C 1
ATOM 1669 O O . THR A 1 209 ? 19.342 -6.147 -12.126 1.00 90.94 209 THR A O 1
ATOM 1672 N N . VAL A 1 210 ? 18.025 -4.379 -12.465 1.00 92.25 210 VAL A N 1
ATOM 1673 C CA . VAL A 1 210 ? 17.336 -4.437 -11.166 1.00 92.25 210 VAL A CA 1
ATOM 1674 C C . VAL A 1 210 ? 16.055 -5.273 -11.212 1.00 92.25 210 VAL A C 1
ATOM 1676 O O . VAL A 1 210 ? 15.455 -5.512 -10.168 1.00 92.25 210 VAL A O 1
ATOM 1679 N N . GLY A 1 211 ? 15.627 -5.733 -12.393 1.00 94.69 211 GLY A N 1
ATOM 1680 C CA . GLY A 1 211 ? 14.401 -6.515 -12.573 1.00 94.69 211 GLY A CA 1
ATOM 1681 C C . GLY A 1 211 ? 14.296 -7.714 -11.619 1.00 94.69 211 GLY A C 1
ATOM 1682 O O . GLY A 1 211 ? 13.315 -7.790 -10.872 1.00 94.69 211 GLY A O 1
ATOM 1683 N N . PRO A 1 212 ? 15.315 -8.595 -11.542 1.00 95.38 212 PRO A N 1
ATOM 1684 C CA . PRO A 1 212 ? 15.307 -9.726 -10.614 1.00 95.38 212 PRO A CA 1
ATOM 1685 C C . PRO A 1 212 ? 15.207 -9.304 -9.141 1.00 95.38 212 PRO A C 1
ATOM 1687 O O . PRO A 1 212 ? 14.491 -9.932 -8.362 1.00 95.38 212 PRO A O 1
ATOM 1690 N N . LEU A 1 213 ? 15.864 -8.201 -8.760 1.00 94.12 213 LEU A N 1
ATOM 1691 C CA . LEU A 1 213 ? 15.780 -7.653 -7.403 1.00 94.12 213 LEU A CA 1
ATOM 1692 C C . LEU A 1 213 ? 14.366 -7.140 -7.090 1.00 94.12 213 LEU A C 1
ATOM 1694 O O . LEU A 1 213 ? 13.837 -7.440 -6.023 1.00 94.12 213 LEU A O 1
ATOM 1698 N N . LEU A 1 214 ? 13.732 -6.410 -8.014 1.00 94.50 214 LEU A N 1
ATOM 1699 C CA . LEU A 1 214 ? 12.347 -5.942 -7.865 1.00 94.50 214 LEU A CA 1
ATOM 1700 C C . LEU A 1 214 ? 11.383 -7.116 -7.687 1.00 94.50 214 LEU A C 1
ATOM 1702 O O . LEU A 1 214 ? 10.569 -7.125 -6.761 1.00 94.50 214 LEU A O 1
ATOM 1706 N N . ARG A 1 215 ? 11.506 -8.135 -8.543 1.00 95.69 215 ARG A N 1
ATOM 1707 C CA . ARG A 1 215 ? 10.702 -9.354 -8.454 1.00 95.69 215 ARG A CA 1
ATOM 1708 C C . ARG A 1 215 ? 10.888 -10.045 -7.113 1.00 95.69 215 ARG A C 1
ATOM 1710 O O . ARG A 1 215 ? 9.888 -10.414 -6.497 1.00 95.69 215 ARG A O 1
ATOM 1717 N N . TYR A 1 216 ? 12.128 -10.198 -6.660 1.00 95.56 216 TYR A N 1
ATOM 1718 C CA . TYR A 1 216 ? 12.444 -10.803 -5.370 1.00 95.56 216 TYR A CA 1
ATOM 1719 C C . TYR A 1 216 ? 11.784 -10.040 -4.214 1.00 95.56 216 TYR A C 1
ATOM 1721 O O . TYR A 1 216 ? 11.005 -10.620 -3.462 1.00 95.56 216 TYR A O 1
ATOM 1729 N N . LEU A 1 217 ? 12.002 -8.723 -4.130 1.00 94.69 217 LEU A N 1
ATOM 1730 C CA . LEU A 1 217 ? 11.472 -7.878 -3.055 1.00 94.69 217 LEU A CA 1
ATOM 1731 C C . LEU A 1 217 ? 9.940 -7.916 -2.962 1.00 94.69 217 LEU A C 1
ATOM 1733 O O . LEU A 1 217 ? 9.381 -7.974 -1.863 1.00 94.69 217 LEU A O 1
ATOM 1737 N N . ILE A 1 218 ? 9.252 -7.900 -4.106 1.00 95.62 218 ILE A N 1
ATOM 1738 C CA . ILE A 1 218 ? 7.789 -7.988 -4.144 1.00 95.62 218 ILE A CA 1
ATOM 1739 C C . ILE A 1 218 ? 7.319 -9.407 -3.808 1.00 95.62 218 ILE A C 1
ATOM 1741 O O . ILE A 1 218 ? 6.325 -9.561 -3.101 1.00 95.62 218 ILE A O 1
ATOM 1745 N N . SER A 1 219 ? 8.037 -10.443 -4.247 1.00 95.62 219 SER A N 1
ATOM 1746 C CA . SER A 1 219 ? 7.696 -11.837 -3.929 1.00 95.62 219 SER A CA 1
ATOM 1747 C C . SER A 1 219 ? 7.794 -12.106 -2.427 1.00 95.62 219 SER A C 1
ATOM 1749 O O . SER A 1 219 ? 6.825 -12.595 -1.853 1.00 95.62 219 SER A O 1
ATOM 1751 N N . CYS A 1 220 ? 8.879 -11.689 -1.764 1.00 93.06 220 CYS A N 1
ATOM 1752 C CA . CYS A 1 220 ? 9.023 -11.819 -0.307 1.00 93.06 220 CYS A CA 1
ATOM 1753 C C . CYS A 1 220 ? 7.908 -11.084 0.447 1.00 93.06 220 CYS A C 1
ATOM 1755 O O . CYS A 1 220 ? 7.349 -11.586 1.422 1.00 93.06 220 CYS A O 1
ATOM 1757 N N . ARG A 1 221 ? 7.539 -9.890 -0.028 1.00 92.50 221 ARG A N 1
ATOM 1758 C CA . ARG A 1 221 ? 6.439 -9.107 0.540 1.00 92.50 221 ARG A CA 1
ATOM 1759 C C . ARG A 1 221 ? 5.091 -9.833 0.415 1.00 92.50 221 ARG A C 1
ATOM 1761 O O . ARG A 1 221 ? 4.305 -9.834 1.364 1.00 92.50 221 ARG A O 1
ATOM 1768 N N . LEU A 1 222 ? 4.813 -10.461 -0.728 1.00 94.44 222 LEU A N 1
ATOM 1769 C CA . LEU A 1 222 ? 3.589 -11.242 -0.939 1.00 94.44 222 LEU A CA 1
ATOM 1770 C C . LEU A 1 222 ? 3.581 -12.552 -0.151 1.00 94.44 222 LEU A C 1
ATOM 1772 O O . LEU A 1 222 ? 2.538 -12.933 0.377 1.00 94.44 222 LEU A O 1
ATOM 1776 N N . GLU A 1 223 ? 4.730 -13.209 -0.028 1.00 93.94 223 GLU A N 1
ATOM 1777 C CA . GLU A 1 223 ? 4.896 -14.412 0.782 1.00 93.94 223 GLU A CA 1
ATOM 1778 C C . GLU A 1 223 ? 4.578 -14.126 2.250 1.00 93.94 223 GLU A C 1
ATOM 1780 O O . GLU A 1 223 ? 3.714 -14.782 2.828 1.00 93.94 223 GLU A O 1
ATOM 1785 N N . LEU A 1 224 ? 5.156 -13.065 2.821 1.00 92.06 224 LEU A N 1
ATOM 1786 C CA . LEU A 1 224 ? 4.854 -12.637 4.187 1.00 92.06 224 LEU A CA 1
ATOM 1787 C C . LEU A 1 224 ? 3.362 -12.325 4.382 1.00 92.06 224 LEU A C 1
ATOM 1789 O O . LEU A 1 224 ? 2.766 -12.701 5.394 1.00 92.06 224 LEU A O 1
ATOM 1793 N N . ARG A 1 225 ? 2.732 -11.651 3.410 1.00 92.94 225 ARG A N 1
ATOM 1794 C CA . ARG A 1 225 ? 1.284 -11.403 3.436 1.00 92.94 225 ARG A CA 1
ATOM 1795 C C . ARG A 1 225 ? 0.497 -12.714 3.437 1.00 92.94 225 ARG A C 1
ATOM 1797 O O . ARG A 1 225 ? -0.444 -12.844 4.215 1.00 92.94 225 ARG A O 1
ATOM 1804 N N . ASN A 1 226 ? 0.845 -13.659 2.567 1.00 94.81 226 ASN A N 1
ATOM 1805 C CA . ASN A 1 226 ? 0.155 -14.941 2.480 1.00 94.81 226 ASN A CA 1
ATOM 1806 C C . ASN A 1 226 ? 0.344 -15.760 3.762 1.00 94.81 226 ASN A C 1
ATOM 1808 O O . ASN A 1 226 ? -0.627 -16.330 4.241 1.00 94.81 226 ASN A O 1
ATOM 1812 N N . LEU A 1 227 ? 1.534 -15.767 4.368 1.00 93.88 227 LEU A N 1
ATOM 1813 C CA . LEU A 1 227 ? 1.772 -16.429 5.655 1.00 93.88 227 LEU A CA 1
ATOM 1814 C C . LEU A 1 227 ? 0.886 -15.845 6.762 1.00 93.88 227 LEU A C 1
ATOM 1816 O O . LEU A 1 227 ? 0.229 -16.599 7.476 1.00 93.88 227 LEU A O 1
ATOM 1820 N N . ARG A 1 228 ? 0.790 -14.511 6.854 1.00 92.00 228 ARG A N 1
ATOM 1821 C CA . ARG A 1 228 ? -0.130 -13.830 7.783 1.00 92.00 228 ARG A CA 1
ATOM 1822 C C . ARG A 1 228 ? -1.590 -14.204 7.520 1.00 92.00 228 ARG A C 1
ATOM 1824 O O . ARG A 1 228 ? -2.318 -14.503 8.460 1.00 92.00 228 ARG A O 1
ATOM 1831 N N . LEU A 1 229 ? -2.004 -14.224 6.252 1.00 93.62 229 LEU A N 1
ATOM 1832 C CA . LEU A 1 229 ? -3.350 -14.634 5.847 1.00 93.62 229 LEU A CA 1
ATOM 1833 C C . LEU A 1 229 ? -3.651 -16.079 6.265 1.00 93.62 229 LEU A C 1
ATOM 1835 O O . LEU A 1 229 ? -4.737 -16.336 6.769 1.00 93.62 229 LEU A O 1
ATOM 1839 N N . MET A 1 230 ? -2.710 -17.007 6.078 1.00 94.00 230 MET A N 1
ATOM 1840 C CA . MET A 1 230 ? -2.890 -18.409 6.467 1.00 94.00 230 MET A CA 1
ATOM 1841 C C . MET A 1 230 ? -2.934 -18.568 7.987 1.00 94.00 230 MET A C 1
ATOM 1843 O O . MET A 1 230 ? -3.807 -19.266 8.489 1.00 94.00 230 MET A O 1
ATOM 1847 N N . ALA A 1 231 ? -2.045 -17.895 8.725 1.00 92.50 231 ALA A N 1
ATOM 1848 C CA . ALA A 1 231 ? -2.039 -17.930 10.186 1.00 92.50 231 ALA A CA 1
ATOM 1849 C C . ALA A 1 231 ? -3.359 -17.401 10.770 1.00 92.50 231 ALA A C 1
ATOM 1851 O O . ALA A 1 231 ? -3.980 -18.071 11.592 1.00 92.50 231 ALA A O 1
ATOM 1852 N N . TYR A 1 232 ? -3.825 -16.245 10.286 1.00 89.12 232 TYR A N 1
ATOM 1853 C CA . TYR A 1 232 ? -5.122 -15.682 10.665 1.00 89.12 232 TYR A CA 1
ATOM 1854 C C . TYR A 1 232 ? -6.280 -16.592 10.243 1.00 89.12 232 TYR A C 1
ATOM 1856 O O . TYR A 1 232 ? -7.184 -16.859 11.023 1.00 89.12 232 TYR A O 1
ATOM 1864 N N . GLY A 1 233 ? -6.223 -17.129 9.025 1.00 92.38 233 GLY A N 1
ATOM 1865 C CA . GLY A 1 233 ? -7.231 -18.039 8.496 1.00 92.38 233 GLY A CA 1
ATOM 1866 C C . GLY A 1 233 ? -7.408 -19.312 9.311 1.00 92.38 233 GLY A C 1
ATOM 1867 O O . GLY A 1 233 ? -8.535 -19.758 9.484 1.00 92.38 233 GLY A O 1
ATOM 1868 N N . ILE A 1 234 ? -6.312 -19.878 9.821 1.00 92.62 234 ILE A N 1
ATOM 1869 C CA . ILE A 1 234 ? -6.347 -21.039 10.715 1.00 92.62 234 ILE A CA 1
ATOM 1870 C C . ILE A 1 234 ? -6.925 -20.647 12.078 1.00 92.62 234 ILE A C 1
ATOM 1872 O O . ILE A 1 234 ? -7.758 -21.378 12.602 1.00 92.62 234 ILE A O 1
ATOM 1876 N N . ALA A 1 235 ? -6.509 -19.506 12.637 1.00 91.81 235 ALA A N 1
ATOM 1877 C CA . ALA A 1 235 ? -6.981 -19.039 13.941 1.00 91.81 235 ALA A CA 1
ATOM 1878 C C . ALA A 1 235 ? -8.489 -18.722 13.962 1.00 91.81 235 ALA A C 1
ATOM 1880 O O . ALA A 1 235 ? -9.145 -18.961 14.969 1.00 91.81 235 ALA A O 1
ATOM 1881 N N . GLU A 1 236 ? -9.026 -18.219 12.850 1.00 92.25 236 GLU A N 1
ATOM 1882 C CA . GLU A 1 236 ? -10.436 -17.827 12.695 1.00 92.25 236 GLU A CA 1
ATOM 1883 C C . GLU A 1 236 ? -11.281 -18.876 11.950 1.00 92.25 236 GLU A C 1
ATOM 1885 O O . GLU A 1 236 ? -12.399 -18.587 11.526 1.00 92.25 236 GLU A O 1
ATOM 1890 N N . GLU A 1 237 ? -10.733 -20.075 11.722 1.00 93.50 237 GLU A N 1
ATOM 1891 C CA . GLU A 1 237 ? -11.409 -21.188 11.038 1.00 93.50 237 GLU A CA 1
ATOM 1892 C C . GLU A 1 237 ? -12.025 -20.806 9.673 1.00 93.50 237 GLU A C 1
ATOM 1894 O O . GLU A 1 237 ? -13.096 -21.275 9.274 1.00 93.50 237 GLU A O 1
ATOM 1899 N N . LEU A 1 238 ? -11.339 -19.944 8.913 1.00 91.31 238 LEU A N 1
ATOM 1900 C CA . LEU A 1 238 ? -11.828 -19.485 7.616 1.00 91.31 238 LEU A CA 1
ATOM 1901 C C . LEU A 1 238 ? -11.878 -20.638 6.596 1.00 91.31 238 LEU A C 1
ATOM 1903 O 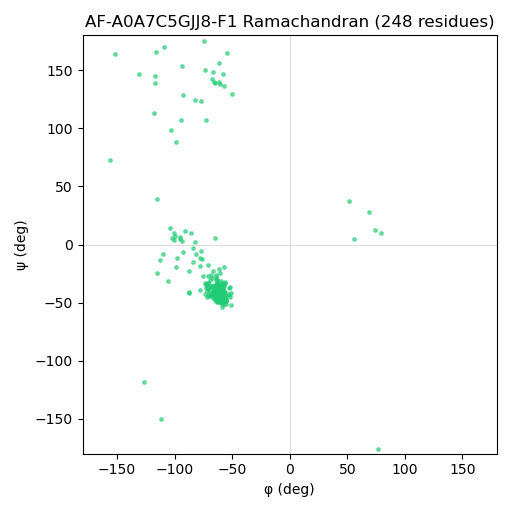O . LEU A 1 238 ? -10.927 -21.423 6.492 1.00 91.31 238 LEU A O 1
ATOM 1907 N N . PRO A 1 239 ? -12.926 -20.711 5.748 1.00 91.88 239 PRO A N 1
ATOM 1908 C CA . PRO A 1 239 ? -13.012 -21.730 4.710 1.00 91.88 239 PRO A CA 1
ATOM 1909 C C . PRO A 1 239 ? -11.805 -21.690 3.772 1.00 91.88 239 PRO A C 1
ATOM 1911 O O . PRO A 1 239 ? -11.418 -20.626 3.280 1.00 91.88 239 PRO A O 1
ATOM 1914 N N . ARG A 1 240 ? -11.260 -22.866 3.436 1.00 90.88 240 ARG A N 1
ATOM 1915 C CA . ARG A 1 240 ? -10.106 -22.989 2.529 1.00 90.88 240 ARG A CA 1
ATOM 1916 C C . ARG A 1 240 ? -10.308 -22.230 1.219 1.00 90.88 240 ARG A C 1
ATOM 1918 O O . ARG A 1 240 ? -9.387 -21.574 0.752 1.00 90.88 240 ARG A O 1
ATOM 1925 N N . GLU A 1 241 ? -11.503 -22.296 0.636 1.00 88.31 241 GLU A N 1
ATOM 1926 C CA . GLU A 1 241 ? -11.820 -21.575 -0.601 1.00 88.31 241 GLU A CA 1
ATOM 1927 C C . GLU A 1 241 ? -11.609 -20.059 -0.453 1.00 88.31 241 GLU A C 1
ATOM 1929 O O . GLU A 1 241 ? -10.973 -19.437 -1.301 1.00 88.31 241 GLU A O 1
ATOM 1934 N N . ARG A 1 242 ? -12.045 -19.480 0.674 1.00 88.19 242 ARG A N 1
ATOM 1935 C CA . ARG A 1 242 ? -11.885 -18.053 0.972 1.00 88.19 242 ARG A CA 1
ATOM 1936 C C . ARG A 1 242 ? -10.413 -17.661 1.074 1.00 88.19 242 ARG A C 1
ATOM 1938 O O . ARG A 1 242 ? -10.021 -16.616 0.556 1.00 88.19 242 ARG A O 1
ATOM 1945 N N . LEU A 1 243 ? -9.599 -18.501 1.714 1.00 90.44 243 LEU A N 1
ATOM 1946 C CA . LEU A 1 243 ? -8.154 -18.288 1.814 1.00 90.44 243 LEU A CA 1
ATOM 1947 C C . LEU A 1 243 ? -7.488 -18.332 0.439 1.00 90.44 243 LEU A C 1
ATOM 1949 O O . LEU A 1 243 ? -6.651 -17.482 0.145 1.00 90.44 243 LEU A O 1
ATOM 1953 N N . MET A 1 244 ? -7.900 -19.261 -0.426 1.00 88.69 244 MET A N 1
ATOM 1954 C CA . MET A 1 244 ? -7.378 -19.357 -1.790 1.00 88.69 244 MET A CA 1
ATOM 1955 C C . MET A 1 244 ? -7.765 -18.147 -2.650 1.00 88.69 244 MET A C 1
ATOM 1957 O O . MET A 1 244 ? -6.925 -17.660 -3.404 1.00 88.69 244 MET A O 1
ATOM 1961 N N . ASP A 1 245 ? -8.980 -17.608 -2.499 1.00 88.19 245 ASP A N 1
ATOM 1962 C CA . ASP A 1 245 ? -9.406 -16.389 -3.208 1.00 88.19 245 ASP A CA 1
ATOM 1963 C C . ASP A 1 245 ? -8.556 -15.158 -2.823 1.00 88.19 245 ASP A C 1
ATOM 1965 O O . ASP A 1 245 ? -8.286 -14.282 -3.657 1.00 88.19 245 ASP A O 1
ATOM 1969 N N . LEU A 1 246 ? -8.132 -15.086 -1.554 1.00 89.94 246 LEU A N 1
ATOM 1970 C CA . LEU A 1 246 ? -7.341 -13.987 -0.986 1.00 89.94 246 LEU A CA 1
ATOM 1971 C C . LEU A 1 246 ? -5.830 -14.156 -1.161 1.00 89.94 246 LEU A C 1
ATOM 1973 O O . LEU A 1 246 ? -5.088 -13.165 -1.091 1.00 89.94 246 LEU A O 1
ATOM 1977 N N . ALA A 1 247 ? -5.364 -15.389 -1.342 1.00 90.94 247 ALA A N 1
ATOM 1978 C CA . ALA A 1 247 ? -3.964 -15.693 -1.564 1.00 90.94 247 ALA A CA 1
ATOM 1979 C C . ALA A 1 247 ? -3.490 -15.125 -2.907 1.00 90.94 247 ALA A C 1
ATOM 1981 O O . ALA A 1 247 ? -4.235 -15.011 -3.887 1.00 90.94 247 ALA A O 1
ATOM 1982 N N . ILE A 1 248 ? -2.217 -14.746 -2.940 1.00 88.12 248 ILE A N 1
ATOM 1983 C CA . ILE A 1 248 ? -1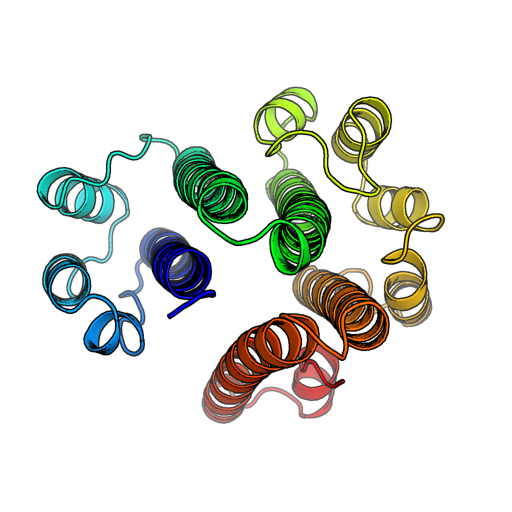.592 -14.176 -4.131 1.00 88.12 248 ILE A CA 1
ATOM 1984 C C . ILE A 1 248 ? -0.471 -15.091 -4.557 1.00 88.12 248 ILE A C 1
ATOM 1986 O O . ILE A 1 248 ? 0.524 -15.238 -3.856 1.00 88.12 248 ILE A O 1
ATOM 1990 N N . TYR A 1 249 ? -0.658 -15.700 -5.714 1.00 80.62 249 TYR A N 1
ATOM 1991 C CA . TYR A 1 249 ? 0.296 -16.593 -6.344 1.00 80.62 249 TYR A CA 1
ATOM 1992 C C . TYR A 1 249 ? 0.746 -15.985 -7.675 1.00 80.62 249 TYR A C 1
ATOM 1994 O O . TYR A 1 249 ? -0.012 -15.258 -8.328 1.00 80.62 249 TYR A O 1
ATOM 2002 N N . GLY A 1 250 ? 2.017 -16.218 -7.999 1.00 60.94 250 GLY A N 1
ATOM 2003 C CA . GLY A 1 250 ? 2.683 -15.770 -9.223 1.00 60.94 250 GLY A CA 1
ATOM 2004 C C . GLY A 1 250 ? 2.670 -16.820 -10.301 1.00 60.94 250 GLY A C 1
ATOM 2005 O O . GLY A 1 250 ? 2.755 -18.008 -9.930 1.00 60.94 250 GLY A O 1
#

Radius of gyration: 18.04 Å; Cα contacts (8 Å, |Δi|>4): 290; chains: 1; bounding box: 47×38×44 Å

Foldseek 3Di:
DQCVLLVVLVLLVVVLVLLLQQLVQLVVQHFRPCVVCCPSPVQLSVQRRPHNHNVSNQVSCVVVVRHADPDSLRRSLVSNLVSLVSLLVSLVVHDPLCSVLSLLLSLLVLVLVLLLLLLVCVVVVHQLVVSLVSRSAHGDPCHSVLSSQSSPDNDPVSNLVSCCPDLLNVLSVVCVVPVNSVDVLLSNLSSLLSSLVVLVVSCVVSVPHCSVVSNVSSVVVLVVVLVVLVVVCVVVVPDPVVSVSNRHDD